Protein AF-0000000080271744 (afdb_homodimer)

Secondary structure (DSSP, 8-state):
-TTEEEEE---EEETTEEEEEEEBTTTBSS---EEEEEE-PPTT--EEEEEESS--EEEEEEES-EEEEEE-SS-EEEEEE--TTEEEEE-TT-EEEEE-PPTT-EEEEEESS---GGGEE--HHHHHHHHTTT-/-TTEEEEE---EEETTEEEEEEEBTTTBSS---EEEEEE-PPTT--EEEEEESS--EEEEEEES-EEEEEE-SS-EEEEEE--TTEEEEE-TT-EEEEE-PPTT-EEEEEESS---GGGEE--HHHHHHHHTTT-

Radius of gyration: 19.39 Å; Cα contacts (8 Å, |Δi|>4): 717; chains: 2; bounding box: 32×61×43 Å

Organism: NCBI:txid1552

Solvent-accessible surface area (backbone atoms only — not comparable to full-atom values): 13788 Å² total; per-residue (Å²): 102,92,63,39,48,80,42,82,47,61,65,50,73,54,86,71,14,37,38,34,66,44,35,42,66,71,73,38,97,41,57,39,33,18,39,34,37,40,33,70,45,48,78,85,44,62,48,77,57,35,25,28,69,72,48,39,34,36,40,28,20,70,33,50,28,34,34,39,38,38,33,49,86,84,49,74,51,75,46,75,35,59,42,65,42,36,30,41,37,41,31,48,52,38,36,34,35,40,32,66,44,33,85,75,21,32,38,38,33,42,24,46,44,68,94,52,78,85,38,54,37,67,48,66,69,60,39,52,64,56,37,42,77,78,97,101,90,62,38,46,81,41,83,47,62,66,50,74,55,86,72,14,36,37,34,68,43,35,43,65,70,74,38,95,40,58,39,33,18,37,34,36,39,33,69,44,47,79,84,43,61,47,76,56,35,24,27,67,71,49,39,34,35,41,27,20,70,32,50,29,35,34,40,39,38,32,50,86,83,50,73,51,75,47,77,34,59,43,64,41,37,30,40,38,42,30,48,51,38,35,33,36,40,32,64,43,32,83,75,21,31,39,38,34,42,23,46,44,67,94,50,77,85,38,55,37,67,47,66,69,61,38,51,65,57,36,42,77,76,98

Nearest PDB structures (foldseek):
  4zu7-assembly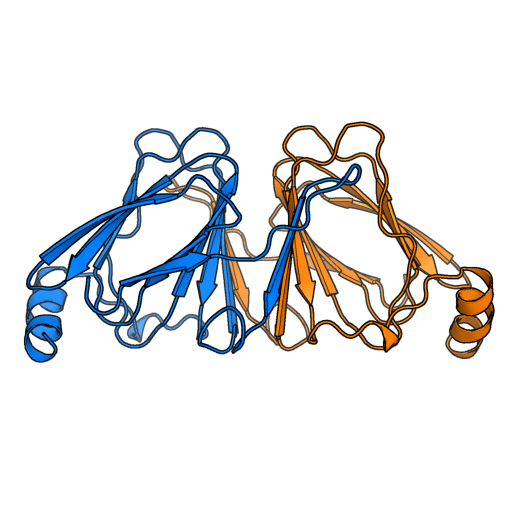2_C  TM=9.898E-01  e=8.740E-21  Thermoanaerobacterium thermosaccharolyticum
  4o9g-assembly1_B  TM=9.926E-01  e=1.343E-20  Thermoanaerobacterium thermosaccharolyticum
  4o9e-assembly1_B  TM=9.931E-01  e=3.169E-20  Thermoanaerobacterium thermosaccharolyticum
  7n67-assembly1_B  TM=9.733E-01  e=1.527E-16  Helicobacter canadensis MIT 98-5491
  4mzu-assembly1_D  TM=9.615E-01  e=3.824E-15  Shewanella denitrificans OS217

pLDDT: mean 97.81, std 1.61, range [90.0, 98.94]

Sequence (270 aa):
MYNCSLLKFININSKYGDLTPIEQMVDVPFDIKRIYYITKVPQGIERGFHAHRKLHQVLICLNGSVKIKVKNPKEESEFILDNASVGLYIGPYIWRQMCDFSEGAVLLVLASDYYNENDYIRNFDFYMQEAVKRYMYNCSLLKFININSKYGDLTPIEQMVDVPFDIKRIYYITKVPQGIERGFHAHRKLHQVLICLNGSVKIKVKNPKEESEFILDNASVGLYIGPYIWRQMCDFSEGAVLLVLASDYYNENDYIRNFDFYMQEAVKRY

Structure (mmCIF, N/CA/C/O backbone):
data_AF-0000000080271744-model_v1
#
loop_
_entity.id
_entity.type
_entity.pdbx_description
1 polymer 'dTDP-6-deoxy-3,4-keto-hexulose isomerase'
#
loop_
_atom_site.group_PDB
_atom_site.id
_atom_site.type_symbol
_atom_site.label_atom_id
_atom_site.label_alt_id
_atom_site.label_comp_id
_atom_site.label_asym_id
_atom_site.label_entity_id
_atom_site.label_seq_id
_atom_site.pdbx_PDB_ins_code
_atom_site.Cartn_x
_atom_site.Cartn_y
_atom_site.Cartn_z
_atom_site.occupancy
_atom_site.B_iso_or_equiv
_atom_site.auth_seq_id
_atom_site.auth_comp_id
_atom_site.auth_asym_id
_atom_site.auth_atom_id
_atom_site.pdbx_PDB_model_num
ATOM 1 N N . MET A 1 1 ? -1.836 -12.438 -21.094 1 91.06 1 MET A N 1
ATOM 2 C CA . MET A 1 1 ? -2.465 -13.734 -20.844 1 91.06 1 MET A CA 1
ATOM 3 C C . MET A 1 1 ? -3.826 -13.562 -20.188 1 91.06 1 MET A C 1
ATOM 5 O O . MET A 1 1 ? -4.07 -12.555 -19.516 1 91.06 1 MET A O 1
ATOM 9 N N . TYR A 1 2 ? -4.676 -14.484 -20.406 1 91.31 2 TYR A N 1
ATOM 10 C CA . TYR A 1 2 ? -5.992 -14.383 -19.781 1 91.31 2 TYR A CA 1
ATOM 11 C C . TYR A 1 2 ? -5.875 -14.172 -18.281 1 91.31 2 TYR A C 1
ATOM 13 O O . TYR A 1 2 ? -5.082 -14.852 -17.625 1 91.31 2 TYR A O 1
ATOM 21 N N . ASN A 1 3 ? -6.617 -13.195 -17.719 1 95.06 3 ASN A N 1
ATOM 22 C CA . ASN A 1 3 ? -6.738 -12.922 -16.281 1 95.06 3 ASN A CA 1
ATOM 23 C C . ASN A 1 3 ? -5.449 -12.344 -15.711 1 95.06 3 ASN A C 1
ATOM 25 O O . ASN A 1 3 ? -5.207 -12.43 -14.508 1 95.06 3 ASN A O 1
ATOM 29 N N . CYS A 1 4 ? -4.59 -11.859 -16.547 1 97.06 4 CYS A N 1
ATOM 30 C CA . CYS A 1 4 ? -3.34 -11.219 -16.156 1 97.06 4 CYS A CA 1
ATOM 31 C C . CYS A 1 4 ? -3.012 -10.055 -17.078 1 97.06 4 CYS A C 1
ATOM 33 O O . CYS A 1 4 ? -3.023 -10.203 -18.297 1 97.06 4 CYS A O 1
ATOM 35 N N . SER A 1 5 ? -2.76 -8.93 -16.531 1 97.06 5 SER A N 1
ATOM 36 C CA . SER A 1 5 ? -2.465 -7.773 -17.359 1 97.06 5 SER A CA 1
ATOM 37 C C . SER A 1 5 ? -1.676 -6.723 -16.594 1 97.06 5 SER A C 1
ATOM 39 O O . SER A 1 5 ? -1.852 -6.57 -15.383 1 97.06 5 SER A O 1
ATOM 41 N N . LEU A 1 6 ? -0.872 -5.965 -17.344 1 98.44 6 LEU A N 1
ATOM 42 C CA . LEU A 1 6 ? -0.191 -4.82 -16.75 1 98.44 6 LEU A CA 1
ATOM 43 C C . LEU A 1 6 ? -1.126 -3.619 -16.656 1 98.44 6 LEU A C 1
ATOM 45 O O . LEU A 1 6 ? -1.946 -3.395 -17.547 1 98.44 6 LEU A O 1
ATOM 49 N N . LEU A 1 7 ? -1.008 -2.955 -15.555 1 98.62 7 LEU A N 1
ATOM 50 C CA . LEU A 1 7 ? -1.71 -1.695 -15.344 1 98.62 7 LEU A CA 1
ATOM 51 C C . LEU A 1 7 ? -0.727 -0.531 -15.273 1 98.62 7 LEU A C 1
ATOM 53 O O . LEU A 1 7 ? 0.359 -0.664 -14.703 1 98.62 7 LEU A O 1
ATOM 57 N N . LYS A 1 8 ? -1.149 0.624 -15.82 1 98.56 8 LYS A N 1
ATOM 58 C CA . LYS A 1 8 ? -0.361 1.85 -15.719 1 98.56 8 LYS A CA 1
ATOM 59 C C . LYS A 1 8 ? -1.02 2.854 -14.781 1 98.56 8 LYS A C 1
ATOM 61 O O . LYS A 1 8 ? -2.209 3.15 -14.914 1 98.56 8 LYS A O 1
ATOM 66 N N . PHE A 1 9 ? -0.219 3.273 -13.875 1 98.6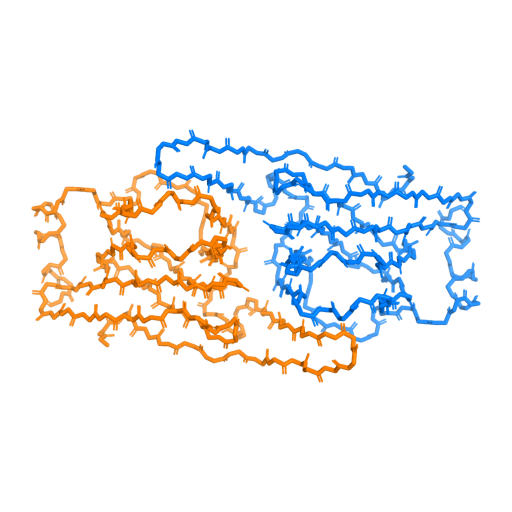9 9 PHE A N 1
ATOM 67 C CA . PHE A 1 9 ? -0.716 4.262 -12.922 1 98.69 9 PHE A CA 1
ATOM 68 C C . PHE A 1 9 ? -0.096 5.629 -13.195 1 98.69 9 PHE A C 1
ATOM 70 O O . PHE A 1 9 ? 0.994 5.723 -13.758 1 98.69 9 PHE A O 1
ATOM 77 N N . ILE A 1 10 ? -0.801 6.668 -12.758 1 97.69 10 ILE A N 1
ATOM 78 C CA . ILE A 1 10 ? -0.251 8.016 -12.828 1 97.69 10 ILE A CA 1
ATOM 79 C C . ILE A 1 10 ? 0.945 8.133 -11.891 1 97.69 10 ILE A C 1
ATOM 81 O O . ILE A 1 10 ? 0.925 7.602 -10.781 1 97.69 10 ILE A O 1
ATOM 85 N N . ASN A 1 11 ? 1.938 8.711 -12.336 1 97.38 11 ASN A N 1
ATOM 86 C CA . ASN A 1 11 ? 3.08 9.094 -11.508 1 97.38 11 ASN A CA 1
ATOM 87 C C . ASN A 1 11 ? 3.277 10.609 -11.492 1 97.38 11 ASN A C 1
ATOM 89 O O . ASN A 1 11 ? 3.674 11.195 -12.492 1 97.38 11 ASN A O 1
ATOM 93 N N . ILE A 1 12 ? 3 11.266 -10.422 1 97.31 12 ILE A N 1
ATOM 94 C CA . ILE A 1 12 ? 3.209 12.695 -10.266 1 97.31 12 ILE A CA 1
ATOM 95 C C . ILE A 1 12 ? 4.648 12.961 -9.836 1 97.31 12 ILE A C 1
ATOM 97 O O . ILE A 1 12 ? 4.996 12.797 -8.664 1 97.31 12 ILE A O 1
ATOM 101 N N . ASN A 1 13 ? 5.426 13.359 -10.781 1 95.25 13 ASN A N 1
ATOM 102 C CA . ASN A 1 13 ? 6.836 13.648 -10.539 1 95.25 13 ASN A CA 1
ATOM 103 C C . ASN A 1 13 ? 7.082 15.141 -10.336 1 95.25 13 ASN A C 1
ATOM 105 O O . ASN A 1 13 ? 6.535 15.969 -11.062 1 95.25 13 ASN A O 1
ATOM 109 N N . SER A 1 14 ? 7.859 15.547 -9.25 1 95.12 14 SER A N 1
ATOM 110 C CA . SER A 1 14 ? 8.195 16.938 -8.945 1 95.12 14 SER A CA 1
ATOM 111 C C . SER A 1 14 ? 9.484 17.031 -8.133 1 95.12 14 SER A C 1
ATOM 113 O O . SER A 1 14 ? 10.156 16.016 -7.906 1 95.12 14 SER A O 1
ATOM 115 N N . LYS A 1 15 ? 9.828 18.219 -7.797 1 95.69 15 LYS A N 1
ATOM 116 C CA . LYS A 1 15 ? 10.977 18.422 -6.93 1 95.69 15 LYS A CA 1
ATOM 117 C C . LYS A 1 15 ? 10.742 17.828 -5.543 1 95.69 15 LYS A C 1
ATOM 119 O O . LYS A 1 15 ? 11.68 17.688 -4.75 1 95.69 15 LYS A O 1
ATOM 124 N N . TYR A 1 16 ? 9.547 17.469 -5.285 1 95 16 TYR A N 1
ATOM 125 C CA . TYR A 1 16 ? 9.195 16.922 -3.977 1 95 16 TYR A CA 1
ATOM 126 C C . TYR A 1 16 ? 9.203 15.406 -4 1 95 16 TYR A C 1
ATOM 128 O O . TYR A 1 16 ? 8.781 14.758 -3.035 1 95 16 TYR A O 1
ATOM 136 N N . GLY A 1 17 ? 9.648 14.789 -5.156 1 96.5 17 GLY A N 1
ATOM 137 C CA . GLY A 1 17 ? 9.664 13.336 -5.309 1 96.5 17 GLY A CA 1
ATOM 138 C C . GLY A 1 17 ? 8.555 12.82 -6.199 1 96.5 17 GLY A C 1
ATOM 139 O O . GLY A 1 17 ? 7.938 13.578 -6.945 1 96.5 17 GLY A O 1
ATOM 140 N N . ASP A 1 18 ? 8.484 11.5 -6.23 1 97.81 18 ASP A N 1
ATOM 141 C CA . ASP A 1 18 ? 7.438 10.836 -7.008 1 97.81 18 ASP A CA 1
ATOM 142 C C . ASP A 1 18 ? 6.246 10.469 -6.125 1 97.81 18 ASP A C 1
ATOM 144 O O . ASP A 1 18 ? 6.426 9.992 -5 1 97.81 18 ASP A O 1
ATOM 148 N N . LEU A 1 19 ? 5.082 10.75 -6.57 1 98.38 19 LEU A N 1
ATOM 149 C CA . LEU A 1 19 ? 3.844 10.391 -5.895 1 98.38 19 LEU A CA 1
ATOM 150 C C . LEU A 1 19 ? 2.906 9.648 -6.84 1 98.38 19 LEU A C 1
ATOM 152 O O . LEU A 1 19 ? 2.588 10.141 -7.922 1 98.38 19 LEU A O 1
ATOM 156 N N . THR A 1 20 ? 2.504 8.445 -6.465 1 98.69 20 THR A N 1
ATOM 157 C CA . THR A 1 20 ? 1.571 7.66 -7.262 1 98.69 20 THR A CA 1
ATOM 158 C C . THR A 1 20 ? 0.322 7.32 -6.457 1 98.69 20 THR A C 1
ATOM 160 O O . THR A 1 20 ? 0.377 6.508 -5.527 1 98.69 20 THR A O 1
ATOM 163 N N . PRO A 1 21 ? -0.78 7.906 -6.777 1 98.75 21 PRO A N 1
ATOM 164 C CA . PRO A 1 21 ? -2.047 7.547 -6.137 1 98.75 21 PRO A CA 1
ATOM 165 C C . PRO A 1 21 ? -2.76 6.395 -6.844 1 98.75 21 PRO A C 1
ATOM 167 O O . PRO A 1 21 ? -2.727 6.305 -8.07 1 98.75 21 PRO A O 1
ATOM 170 N N . ILE A 1 22 ? -3.342 5.512 -6.09 1 98.88 22 ILE A N 1
ATOM 171 C CA . ILE A 1 22 ? -4.148 4.414 -6.617 1 98.88 22 ILE A CA 1
ATOM 172 C C . ILE A 1 22 ? -5.488 4.363 -5.887 1 98.88 22 ILE A C 1
ATOM 174 O O . ILE A 1 22 ? -5.531 4.184 -4.668 1 98.88 22 ILE A O 1
ATOM 178 N N . GLU A 1 23 ? -6.586 4.535 -6.641 1 98.88 23 GLU A N 1
ATOM 179 C CA . GLU A 1 23 ? -7.93 4.5 -6.07 1 98.88 23 GLU A CA 1
ATOM 180 C C . GLU A 1 23 ? -8.656 3.209 -6.445 1 98.88 23 GLU A C 1
ATOM 182 O O . GLU A 1 23 ? -8.594 2.77 -7.598 1 98.88 23 GLU A O 1
ATOM 187 N N . GLN A 1 24 ? -9.273 2.652 -5.402 1 98.88 24 GLN A N 1
ATOM 188 C CA . GLN A 1 24 ? -10.039 1.438 -5.656 1 98.88 24 GLN A CA 1
ATOM 189 C C . GLN A 1 24 ? -11.156 1.691 -6.672 1 98.88 24 GLN A C 1
ATOM 191 O O . GLN A 1 24 ? -11.68 2.805 -6.762 1 98.88 24 GLN A O 1
ATOM 196 N N . MET A 1 25 ? -11.516 0.73 -7.484 1 98.62 25 MET A N 1
ATOM 197 C CA . MET A 1 25 ? -12.586 0.739 -8.477 1 98.62 25 MET A CA 1
ATOM 198 C C . MET A 1 25 ? -12.328 1.795 -9.547 1 98.62 25 MET A C 1
ATOM 200 O O . MET A 1 25 ? -13.188 2.055 -10.391 1 98.62 25 MET A O 1
ATOM 204 N N . VAL A 1 26 ? -11.242 2.443 -9.547 1 98.56 26 VAL A N 1
ATOM 205 C CA . VAL A 1 26 ? -10.844 3.43 -10.547 1 98.56 26 VAL A CA 1
ATOM 206 C C . VAL A 1 26 ? -9.539 2.994 -11.211 1 98.56 26 VAL A C 1
ATOM 208 O O . VAL A 1 26 ? -9.539 2.574 -12.375 1 98.56 26 VAL A O 1
ATOM 211 N N . ASP A 1 27 ? -8.5 2.92 -10.414 1 98.75 27 ASP A N 1
ATOM 212 C CA . ASP A 1 27 ? -7.188 2.549 -10.93 1 98.75 27 ASP A CA 1
ATOM 213 C C . ASP A 1 27 ? -6.98 1.036 -10.875 1 98.75 27 ASP A C 1
ATOM 215 O O . ASP A 1 27 ? -6.164 0.487 -11.617 1 98.75 27 ASP A O 1
ATOM 219 N N . VAL A 1 28 ? -7.656 0.407 -9.914 1 98.75 28 VAL A N 1
ATOM 220 C CA . VAL A 1 28 ? -7.723 -1.049 -9.844 1 98.75 28 VAL A CA 1
ATOM 221 C C . VAL A 1 28 ? -9.18 -1.5 -9.875 1 98.75 28 VAL A C 1
ATOM 223 O O . VAL A 1 28 ? -10.07 -0.794 -9.391 1 98.75 28 VAL A O 1
ATOM 226 N N . PRO A 1 29 ? -9.422 -2.674 -10.438 1 98.44 29 PRO A N 1
ATOM 227 C CA . PRO A 1 29 ? -10.805 -3.053 -10.719 1 98.44 29 PRO A CA 1
ATOM 228 C C . PRO A 1 29 ? -11.461 -3.793 -9.555 1 98.44 29 PRO A C 1
ATOM 230 O O . PRO A 1 29 ? -12.211 -4.75 -9.766 1 98.44 29 PRO A O 1
ATOM 233 N N . PHE A 1 30 ? -11.172 -3.43 -8.273 1 98.81 30 PHE A N 1
ATOM 234 C CA . PHE A 1 30 ? -11.773 -4.078 -7.113 1 98.81 30 PHE A CA 1
ATOM 235 C C . PHE A 1 30 ? -11.656 -3.189 -5.879 1 98.81 30 PHE A C 1
ATOM 237 O O . PHE A 1 30 ? -10.906 -2.213 -5.879 1 98.81 30 PHE A O 1
ATOM 244 N N . ASP A 1 31 ? -12.461 -3.51 -4.859 1 98.75 31 ASP A N 1
ATOM 245 C CA . ASP A 1 31 ? -12.273 -2.91 -3.541 1 98.75 31 ASP A CA 1
ATOM 246 C C . ASP A 1 31 ? -10.969 -3.379 -2.9 1 98.75 31 ASP A C 1
ATOM 248 O O . ASP A 1 31 ? -10.688 -4.578 -2.861 1 98.75 31 ASP A O 1
ATOM 252 N N . ILE A 1 32 ? -10.211 -2.447 -2.396 1 98.94 32 ILE A N 1
ATOM 253 C CA . ILE A 1 32 ? -8.984 -2.818 -1.689 1 98.94 32 ILE A CA 1
ATOM 254 C C . ILE A 1 32 ? -9.312 -3.162 -0.238 1 98.94 32 ILE A C 1
ATOM 256 O O . ILE A 1 32 ? -9.453 -2.27 0.601 1 98.94 32 ILE A O 1
ATOM 260 N N . LYS A 1 33 ? -9.398 -4.359 0.036 1 98.88 33 LYS A N 1
ATOM 261 C CA . LYS A 1 33 ? -9.805 -4.781 1.375 1 98.88 33 LYS A CA 1
ATOM 262 C C . LYS A 1 33 ? -8.594 -5.16 2.221 1 98.88 33 LYS A C 1
ATOM 264 O O . LYS A 1 33 ? -8.68 -5.219 3.449 1 98.88 33 LYS A O 1
ATOM 269 N N . ARG A 1 34 ? -7.602 -5.438 1.535 1 98.94 34 ARG A N 1
ATOM 270 C CA . ARG A 1 34 ? -6.355 -5.84 2.178 1 98.94 34 ARG A CA 1
ATOM 271 C C . ARG A 1 34 ? -5.148 -5.418 1.346 1 98.94 34 ARG A C 1
ATOM 273 O O . ARG A 1 34 ? -5.203 -5.43 0.115 1 98.94 34 ARG A O 1
ATOM 280 N N . ILE A 1 35 ? -4.102 -5.035 1.974 1 98.94 35 ILE A N 1
ATOM 281 C CA . ILE A 1 35 ? -2.803 -4.898 1.324 1 98.94 35 ILE A CA 1
ATOM 282 C C . ILE A 1 35 ? -1.756 -5.699 2.094 1 98.94 35 ILE A C 1
ATOM 284 O O . ILE A 1 35 ? -1.944 -6.008 3.273 1 98.94 35 ILE A O 1
ATOM 288 N N . TYR A 1 36 ? -0.731 -6.008 1.428 1 98.88 36 TYR A N 1
ATOM 289 C CA . TYR A 1 36 ? 0.46 -6.504 2.109 1 98.88 36 TYR A CA 1
ATOM 290 C C . TYR A 1 36 ? 1.719 -6.172 1.316 1 98.88 36 TYR A C 1
ATOM 292 O O . TYR A 1 36 ? 1.646 -5.859 0.126 1 98.88 36 TYR A O 1
ATOM 300 N N . TYR A 1 37 ? 2.787 -6.195 1.982 1 98.88 37 TYR A N 1
ATOM 301 C CA . TYR A 1 37 ? 4.055 -5.934 1.306 1 98.88 37 TYR A CA 1
ATOM 302 C C . TYR A 1 37 ? 5.129 -6.906 1.771 1 98.88 37 TYR A C 1
ATOM 304 O O . TYR A 1 37 ? 5.074 -7.414 2.895 1 98.88 37 TYR A O 1
ATOM 312 N N . ILE A 1 38 ? 5.992 -7.203 0.891 1 98.5 38 ILE A N 1
ATOM 313 C CA . ILE A 1 38 ? 7.098 -8.141 1.062 1 98.5 38 ILE A CA 1
ATOM 314 C C . ILE A 1 38 ? 8.43 -7.406 0.928 1 98.5 38 ILE A C 1
ATOM 316 O O . ILE A 1 38 ? 8.656 -6.703 -0.058 1 98.5 38 ILE A O 1
ATOM 320 N N . THR A 1 39 ? 9.234 -7.5 1.933 1 97.44 39 THR A N 1
ATOM 321 C CA . THR A 1 39 ? 10.539 -6.848 1.961 1 97.44 39 THR A CA 1
ATOM 322 C C . THR A 1 39 ? 11.609 -7.797 2.48 1 97.44 39 THR A C 1
ATOM 324 O O . THR A 1 39 ? 11.297 -8.875 2.99 1 97.44 39 THR A O 1
ATOM 327 N N . LYS A 1 40 ? 12.875 -7.496 2.238 1 96.75 40 LYS A N 1
ATOM 328 C CA . LYS A 1 40 ? 14.031 -8.188 2.803 1 96.75 40 LYS A CA 1
ATOM 329 C C . LYS A 1 40 ? 14.078 -9.641 2.344 1 96.75 40 LYS A C 1
ATOM 331 O O . LYS A 1 40 ? 14.367 -10.539 3.137 1 96.75 40 LYS A O 1
ATOM 336 N N . VAL A 1 41 ? 13.68 -9.914 1.169 1 97.5 41 VAL A N 1
ATOM 337 C CA . VAL A 1 41 ? 13.805 -11.242 0.587 1 97.5 41 VAL A CA 1
ATOM 338 C C . VAL A 1 41 ? 15.266 -11.516 0.231 1 97.5 41 VAL A C 1
ATOM 340 O O . VAL A 1 41 ? 15.875 -10.773 -0.541 1 97.5 41 VAL A O 1
ATOM 343 N N . PRO A 1 42 ? 15.797 -12.602 0.811 1 96.81 42 PRO A N 1
ATOM 344 C CA . PRO A 1 42 ? 17.203 -12.891 0.502 1 96.81 42 PRO A CA 1
ATOM 345 C C . PRO A 1 42 ? 17.422 -13.25 -0.967 1 96.81 42 PRO A C 1
ATOM 347 O O . PRO A 1 42 ? 16.516 -13.773 -1.621 1 96.81 42 PRO A O 1
ATOM 350 N N . GLN A 1 43 ? 18.641 -12.969 -1.379 1 95.44 43 GLN A N 1
ATOM 351 C CA . GLN A 1 43 ? 18.969 -13.289 -2.762 1 95.44 43 GLN A CA 1
ATOM 352 C C . GLN A 1 43 ? 18.781 -14.781 -3.043 1 95.44 43 GLN A C 1
ATOM 354 O O . GLN A 1 43 ? 19.172 -15.625 -2.227 1 95.44 43 GLN A O 1
ATOM 359 N N . GLY A 1 44 ? 18.234 -15.062 -4.195 1 95.94 44 GLY A N 1
ATOM 360 C CA . GLY A 1 44 ? 18.094 -16.438 -4.621 1 95.94 44 GLY A CA 1
ATOM 361 C C . GLY A 1 44 ? 16.812 -17.094 -4.117 1 95.94 44 GLY A C 1
ATOM 362 O O . GLY A 1 44 ? 16.453 -18.172 -4.57 1 95.94 44 GLY A O 1
ATOM 363 N N . ILE A 1 45 ? 16.172 -16.469 -3.223 1 96.88 45 ILE A N 1
ATOM 364 C CA . ILE A 1 45 ? 14.961 -17.047 -2.633 1 96.88 45 ILE A CA 1
ATOM 365 C C . ILE A 1 45 ? 13.766 -16.75 -3.531 1 96.88 45 ILE A C 1
ATOM 367 O O . ILE A 1 45 ? 13.648 -15.656 -4.086 1 96.88 45 ILE A O 1
ATOM 371 N N . GLU A 1 46 ? 12.984 -17.766 -3.68 1 97.69 46 GLU A N 1
ATOM 372 C CA . GLU A 1 46 ? 11.734 -17.641 -4.418 1 97.69 46 GLU A CA 1
ATOM 373 C C . GLU A 1 46 ? 10.531 -17.875 -3.504 1 97.69 46 GLU A C 1
ATOM 375 O O . GLU A 1 46 ? 10.641 -18.562 -2.484 1 97.69 46 GLU A O 1
ATOM 380 N N . ARG A 1 47 ? 9.453 -17.312 -3.836 1 97.56 47 ARG A N 1
ATOM 381 C CA . ARG A 1 47 ? 8.234 -17.484 -3.045 1 97.56 47 ARG A CA 1
ATOM 382 C C . ARG A 1 47 ? 6.996 -17.469 -3.934 1 97.56 47 ARG A C 1
ATOM 384 O O . ARG A 1 47 ? 7.102 -17.312 -5.148 1 97.56 47 ARG A O 1
ATOM 391 N N . GLY A 1 48 ? 5.809 -17.609 -3.281 1 96.44 48 GLY A N 1
ATOM 392 C CA . GLY A 1 48 ? 4.59 -17.812 -4.047 1 96.44 48 GLY A CA 1
ATOM 393 C C . GLY A 1 48 ? 4.227 -19.281 -4.211 1 96.44 48 GLY A C 1
ATOM 394 O O . GLY A 1 48 ? 4.102 -20.016 -3.225 1 96.44 48 GLY A O 1
ATOM 395 N N . PHE A 1 49 ? 4.078 -19.719 -5.344 1 97.5 49 PHE A N 1
ATOM 396 C CA . PHE A 1 49 ? 3.762 -21.109 -5.668 1 97.5 49 PHE A CA 1
ATOM 397 C C . PHE A 1 49 ? 2.35 -21.453 -5.219 1 97.5 49 PHE A C 1
ATOM 399 O O . PHE A 1 49 ? 2.146 -22.438 -4.5 1 97.5 49 PHE A O 1
ATOM 406 N N . HIS A 1 50 ? 1.476 -20.672 -5.602 1 98.69 50 HIS A N 1
ATOM 407 C CA . HIS A 1 50 ? 0.062 -20.906 -5.344 1 98.69 50 HIS A CA 1
ATOM 408 C C . HIS A 1 50 ? -0.821 -20.062 -6.258 1 98.69 50 HIS A C 1
ATOM 410 O O . HIS A 1 50 ? -0.325 -19.188 -6.965 1 98.69 50 HIS A O 1
ATOM 416 N N . ALA A 1 51 ? -2.082 -20.391 -6.316 1 98.56 51 ALA A N 1
ATOM 417 C CA . ALA A 1 51 ? -3.143 -19.609 -6.949 1 98.56 51 ALA A CA 1
ATOM 418 C C . ALA A 1 51 ? -4.293 -19.359 -5.977 1 98.56 51 ALA A C 1
ATOM 420 O O . ALA A 1 51 ? -4.34 -19.953 -4.895 1 98.56 51 ALA A O 1
ATOM 421 N N . HIS A 1 52 ? -5.102 -18.438 -6.324 1 98.75 52 HIS A N 1
ATOM 422 C CA . HIS A 1 52 ? -6.309 -18.172 -5.551 1 98.75 52 HIS A CA 1
ATOM 423 C C . HIS A 1 52 ? -7.562 -18.469 -6.367 1 98.75 52 HIS A C 1
ATOM 425 O O . HIS A 1 52 ? -7.574 -18.281 -7.586 1 98.75 52 HIS A O 1
ATOM 431 N N . ARG A 1 53 ? -8.539 -18.891 -5.711 1 98.38 53 ARG A N 1
ATOM 432 C CA . ARG A 1 53 ? -9.773 -19.266 -6.387 1 98.38 53 ARG A CA 1
ATOM 433 C C . ARG A 1 53 ? -10.602 -18.031 -6.73 1 98.38 53 ARG A C 1
ATOM 435 O O . ARG A 1 53 ? -11.305 -18 -7.746 1 98.38 53 ARG A O 1
ATOM 442 N N . LYS A 1 54 ? -10.562 -16.953 -5.883 1 98.44 54 LYS A N 1
ATOM 443 C CA . LYS A 1 54 ? -11.484 -15.844 -6.062 1 98.44 54 LYS A CA 1
ATOM 444 C C . LYS A 1 54 ? -10.75 -14.508 -6.012 1 98.44 54 LYS A C 1
ATOM 446 O O . LYS A 1 54 ? -11.211 -13.516 -6.574 1 98.44 54 LYS A O 1
ATOM 451 N N . LEU A 1 55 ? -9.648 -14.523 -5.43 1 98.75 55 LEU A N 1
ATOM 452 C CA . LEU A 1 55 ? -8.961 -13.281 -5.082 1 98.75 55 LEU A CA 1
ATOM 453 C C . LEU A 1 55 ? -8.453 -12.57 -6.332 1 98.75 55 LEU A C 1
ATOM 455 O O . LEU A 1 55 ? -7.902 -13.211 -7.234 1 98.75 55 LEU A O 1
ATOM 459 N N . HIS A 1 56 ? -8.656 -11.289 -6.426 1 98.88 56 HIS A N 1
ATOM 460 C CA . HIS A 1 56 ? -8.008 -10.383 -7.367 1 98.88 56 HIS A CA 1
ATOM 461 C C . HIS A 1 56 ? -6.895 -9.594 -6.695 1 98.88 56 HIS A C 1
ATOM 463 O O . HIS A 1 56 ? -7.047 -9.148 -5.555 1 98.88 56 HIS A O 1
ATOM 469 N N . GLN A 1 57 ? -5.797 -9.453 -7.414 1 98.81 57 GLN A N 1
ATOM 470 C CA . GLN A 1 57 ? -4.656 -8.781 -6.797 1 98.81 57 GLN A CA 1
ATOM 471 C C . GLN A 1 57 ? -3.926 -7.898 -7.809 1 98.81 57 GLN A C 1
ATOM 473 O O . GLN A 1 57 ? -3.98 -8.156 -9.016 1 98.81 57 GLN A O 1
ATOM 478 N N . VAL A 1 58 ? -3.303 -6.918 -7.316 1 98.94 58 VAL A N 1
ATOM 479 C CA . VAL A 1 58 ? -2.361 -6.121 -8.094 1 98.94 58 VAL A CA 1
ATOM 480 C C . VAL A 1 58 ? -1.021 -6.043 -7.367 1 98.94 58 VAL A C 1
ATOM 482 O O . VAL A 1 58 ? -0.968 -5.68 -6.188 1 98.94 58 VAL A O 1
ATOM 485 N N . LEU A 1 59 ? 0.047 -6.453 -8.031 1 98.94 59 LEU A N 1
ATOM 486 C CA . LEU A 1 59 ? 1.412 -6.414 -7.52 1 98.94 59 LEU A CA 1
ATOM 487 C C . LEU A 1 59 ? 2.156 -5.191 -8.055 1 98.94 59 LEU A C 1
ATOM 489 O O . LEU A 1 59 ? 2.104 -4.902 -9.25 1 98.94 59 LEU A O 1
ATOM 493 N N . ILE A 1 60 ? 2.832 -4.453 -7.172 1 98.94 60 ILE A N 1
ATOM 494 C CA . ILE A 1 60 ? 3.607 -3.277 -7.547 1 98.94 60 ILE A CA 1
ATOM 495 C C . ILE A 1 60 ? 4.965 -3.309 -6.848 1 98.94 60 ILE A C 1
ATOM 497 O O . ILE A 1 60 ? 5.035 -3.41 -5.621 1 98.94 60 ILE A O 1
ATOM 501 N N . CYS A 1 61 ? 5.992 -3.227 -7.598 1 98.88 61 CYS A N 1
ATOM 502 C CA . CYS A 1 61 ? 7.316 -3.123 -6.988 1 98.88 61 CYS A CA 1
ATOM 503 C C . CYS A 1 61 ? 7.695 -1.667 -6.75 1 98.88 61 CYS A C 1
ATOM 505 O O . CYS A 1 61 ? 7.934 -0.918 -7.699 1 98.88 61 CYS A O 1
ATOM 507 N N . LEU A 1 62 ? 7.777 -1.287 -5.508 1 98.69 62 LEU A N 1
ATOM 508 C CA . LEU A 1 62 ? 7.934 0.123 -5.168 1 98.69 62 LEU A CA 1
ATOM 509 C C . LEU A 1 62 ? 9.406 0.519 -5.145 1 98.69 62 LEU A C 1
ATOM 511 O O . LEU A 1 62 ? 9.734 1.704 -5.23 1 98.69 62 LEU A O 1
ATOM 515 N N . ASN A 1 63 ? 10.234 -0.378 -4.934 1 97.62 63 ASN A N 1
ATOM 516 C CA . ASN A 1 63 ? 11.688 -0.223 -4.941 1 97.62 63 ASN A CA 1
ATOM 517 C C . ASN A 1 63 ? 12.383 -1.476 -5.469 1 97.62 63 ASN A C 1
ATOM 519 O O . ASN A 1 63 ? 11.945 -2.596 -5.188 1 97.62 63 ASN A O 1
ATOM 523 N N . GLY A 1 64 ? 13.484 -1.311 -6.25 1 97.12 64 GLY A N 1
ATOM 524 C CA . GLY A 1 64 ? 14.18 -2.457 -6.809 1 97.12 64 GLY A CA 1
ATOM 525 C C . GLY A 1 64 ? 13.422 -3.119 -7.945 1 97.12 64 GLY A C 1
ATOM 526 O O . GLY A 1 64 ? 12.844 -2.436 -8.797 1 97.12 64 GLY A O 1
ATOM 527 N N . SER A 1 65 ? 13.57 -4.449 -7.988 1 98.62 65 SER A N 1
ATOM 528 C CA . SER A 1 65 ? 12.922 -5.215 -9.047 1 98.62 65 SER A CA 1
ATOM 529 C C . SER A 1 65 ? 12.57 -6.621 -8.578 1 98.62 65 SER A C 1
ATOM 531 O O . SER A 1 65 ? 13.188 -7.141 -7.645 1 98.62 65 SER A O 1
ATOM 533 N N . VAL A 1 66 ? 11.602 -7.172 -9.195 1 98.81 66 VAL A N 1
ATOM 534 C CA . VAL A 1 66 ? 11.188 -8.547 -8.953 1 98.81 66 VAL A CA 1
ATOM 535 C C . VAL A 1 66 ? 10.633 -9.156 -10.242 1 98.81 66 VAL A C 1
ATOM 537 O O . VAL A 1 66 ? 9.984 -8.461 -11.031 1 98.81 66 VAL A O 1
ATOM 540 N N . LYS A 1 67 ? 10.945 -10.414 -10.461 1 98.94 67 LYS A N 1
ATOM 541 C CA . LYS A 1 67 ? 10.359 -11.164 -11.562 1 98.94 67 LYS A CA 1
ATOM 542 C C . LYS A 1 67 ? 9.156 -11.984 -11.102 1 98.94 67 LYS A C 1
ATOM 544 O O . LYS A 1 67 ? 9.234 -12.688 -10.094 1 98.94 67 LYS A O 1
ATOM 549 N N . ILE A 1 68 ? 8.07 -11.828 -11.828 1 98.88 68 ILE A N 1
ATOM 550 C CA . ILE A 1 68 ? 6.863 -12.602 -11.539 1 98.88 68 ILE A CA 1
ATOM 551 C C . ILE A 1 68 ? 6.578 -13.562 -12.688 1 98.88 68 ILE A C 1
ATOM 553 O O . ILE A 1 68 ? 6.375 -13.133 -13.828 1 98.88 68 ILE A O 1
ATOM 557 N N . LYS A 1 69 ? 6.578 -14.789 -12.383 1 98.75 69 LYS A N 1
ATOM 558 C CA . LYS A 1 69 ? 6.148 -15.812 -13.336 1 98.75 69 LYS A CA 1
ATOM 559 C C . LYS A 1 69 ? 4.695 -16.219 -13.086 1 98.75 69 LYS A C 1
ATOM 561 O O . LYS A 1 69 ? 4.305 -16.484 -11.953 1 98.75 69 LYS A O 1
ATOM 566 N N . VAL A 1 70 ? 3.932 -16.172 -14.211 1 98.62 70 VAL A N 1
ATOM 567 C CA . VAL A 1 70 ? 2.521 -16.516 -14.07 1 98.62 70 VAL A CA 1
ATOM 568 C C . VAL A 1 70 ? 2.148 -17.578 -15.094 1 98.62 70 VAL A C 1
ATOM 570 O O . VAL A 1 70 ? 2.752 -17.672 -16.172 1 98.62 70 VAL A O 1
ATOM 573 N N . LYS A 1 71 ? 1.118 -18.359 -14.68 1 97.06 71 LYS A N 1
ATOM 574 C CA . LYS A 1 71 ? 0.689 -19.406 -15.602 1 97.06 71 LYS A CA 1
ATOM 575 C C . LYS A 1 71 ? -0.782 -19.75 -15.391 1 97.06 71 LYS A C 1
ATOM 577 O O . LYS A 1 71 ? -1.28 -19.719 -14.266 1 97.06 71 LYS A O 1
ATOM 582 N N . ASN A 1 72 ? -1.411 -19.969 -16.484 1 97.25 72 ASN A N 1
ATOM 583 C CA . ASN A 1 72 ? -2.648 -20.734 -16.469 1 97.25 72 ASN A CA 1
ATOM 584 C C . ASN A 1 72 ? -2.469 -22.094 -17.125 1 97.25 72 ASN A C 1
ATOM 586 O O . ASN A 1 72 ? -1.357 -22.453 -17.516 1 97.25 72 ASN A O 1
ATOM 590 N N . PRO A 1 73 ? -3.504 -22.938 -17.234 1 96.69 73 PRO A N 1
ATOM 591 C CA . PRO A 1 73 ? -3.307 -24.297 -17.75 1 96.69 73 PRO A CA 1
ATOM 592 C C . PRO A 1 73 ? -2.809 -24.297 -19.203 1 96.69 73 PRO A C 1
ATOM 594 O O . PRO A 1 73 ? -2.268 -25.312 -19.656 1 96.69 73 PRO A O 1
ATOM 597 N N . LYS A 1 74 ? -2.855 -23.156 -19.875 1 95.44 74 LYS A N 1
ATOM 598 C CA . LYS A 1 74 ? -2.621 -23.188 -21.312 1 95.44 74 LYS A CA 1
ATOM 599 C C . LYS A 1 74 ? -1.381 -22.375 -21.672 1 95.44 74 LYS A C 1
ATOM 601 O O . LYS A 1 74 ? -0.761 -22.609 -22.719 1 95.44 74 LYS A O 1
ATOM 606 N N . GLU A 1 75 ? -1.096 -21.469 -20.906 1 95.62 75 GLU A N 1
ATOM 607 C CA . GLU A 1 75 ? -0.003 -20.578 -21.266 1 95.62 75 GLU A CA 1
ATOM 608 C C . GLU A 1 75 ? 0.708 -20.047 -20.016 1 95.62 75 GLU A C 1
ATOM 610 O O . GLU A 1 75 ? 0.205 -20.188 -18.906 1 95.62 75 GLU A O 1
ATOM 615 N N . GLU A 1 76 ? 1.911 -19.578 -20.219 1 96.88 76 GLU A N 1
ATOM 616 C CA . GLU A 1 76 ? 2.725 -18.969 -19.172 1 96.88 76 GLU A CA 1
ATOM 617 C C . GLU A 1 76 ? 3.35 -17.656 -19.656 1 96.88 76 GLU A C 1
ATOM 619 O O . GLU A 1 76 ? 3.516 -17.453 -20.859 1 96.88 76 GLU A O 1
ATOM 624 N N . SER A 1 77 ? 3.553 -16.766 -18.734 1 97.81 77 SER A N 1
ATOM 625 C CA . SER A 1 77 ? 4.188 -15.484 -19 1 97.81 77 SER A CA 1
ATOM 626 C C . SER A 1 77 ? 5.105 -15.078 -17.859 1 97.81 77 SER A C 1
ATOM 628 O O . SER A 1 77 ? 5.016 -15.633 -16.75 1 97.81 77 SER A O 1
ATOM 630 N N . GLU A 1 78 ? 6 -14.164 -18.172 1 98.31 78 GLU A N 1
ATOM 631 C CA . GLU A 1 78 ? 6.891 -13.594 -17.172 1 98.31 78 GLU A CA 1
ATOM 632 C C . GLU A 1 78 ? 6.91 -12.07 -17.25 1 98.31 78 GLU A C 1
ATOM 634 O O . GLU A 1 78 ? 6.906 -11.5 -18.344 1 98.31 78 GLU A O 1
ATOM 639 N N . PHE A 1 79 ? 6.953 -11.43 -16.141 1 98.69 79 PHE A N 1
ATOM 640 C CA . PHE A 1 79 ? 6.996 -9.977 -16.047 1 98.69 79 PHE A CA 1
ATOM 641 C C . PHE A 1 79 ? 8.094 -9.523 -15.102 1 98.69 79 PHE A C 1
ATOM 643 O O . PHE A 1 79 ? 8.289 -10.125 -14.039 1 98.69 79 PHE A O 1
ATOM 650 N N . ILE A 1 80 ? 8.781 -8.516 -15.469 1 98.81 80 ILE A N 1
ATOM 651 C CA . ILE A 1 80 ? 9.688 -7.84 -14.547 1 98.81 80 ILE A CA 1
ATOM 652 C C . ILE A 1 80 ? 9.031 -6.559 -14.031 1 98.81 80 ILE A C 1
ATOM 654 O O . ILE A 1 80 ? 8.688 -5.672 -14.812 1 98.81 80 ILE A O 1
ATOM 658 N N . LEU A 1 81 ? 8.82 -6.484 -12.781 1 98.81 81 LEU A N 1
ATOM 659 C CA . LEU A 1 81 ? 8.328 -5.27 -12.141 1 98.81 81 LEU A CA 1
ATOM 660 C C . LEU A 1 81 ? 9.477 -4.453 -11.57 1 98.81 81 LEU A C 1
ATOM 662 O O . LEU A 1 81 ? 10.156 -4.895 -10.641 1 98.81 81 LEU A O 1
ATOM 666 N N . ASP A 1 82 ? 9.703 -3.33 -12.117 1 98.5 82 ASP A N 1
ATOM 667 C CA . ASP A 1 82 ? 10.805 -2.479 -11.688 1 98.5 82 ASP A CA 1
ATOM 668 C C . ASP A 1 82 ? 10.43 -1.001 -11.789 1 98.5 82 ASP A C 1
ATOM 670 O O . ASP A 1 82 ? 11.305 -0.131 -11.742 1 98.5 82 ASP A O 1
ATOM 674 N N . ASN A 1 83 ? 9.211 -0.756 -12.078 1 98 83 ASN A N 1
ATOM 675 C CA . ASN A 1 83 ? 8.633 0.574 -12.211 1 98 83 ASN A CA 1
ATOM 676 C C . ASN A 1 83 ? 7.398 0.736 -11.328 1 98 83 ASN A C 1
ATOM 678 O O . ASN A 1 83 ? 6.383 0.068 -11.539 1 98 83 ASN A O 1
ATOM 682 N N . ALA A 1 84 ? 7.441 1.679 -10.383 1 98.06 84 ALA A N 1
ATOM 683 C CA . ALA A 1 84 ? 6.414 1.817 -9.352 1 98.06 84 ALA A CA 1
ATOM 684 C C . ALA A 1 84 ? 5.109 2.344 -9.953 1 98.06 84 ALA A C 1
ATOM 686 O O . ALA A 1 84 ? 4.066 2.318 -9.297 1 98.06 84 ALA A O 1
ATOM 687 N N . SER A 1 85 ? 5.211 2.803 -11.133 1 98.31 85 SER A N 1
ATOM 688 C CA . SER A 1 85 ? 3.992 3.293 -11.773 1 98.31 85 SER A CA 1
ATOM 689 C C . SER A 1 85 ? 3.322 2.199 -12.602 1 98.31 85 SER A C 1
ATOM 691 O O . SER A 1 85 ? 2.381 2.467 -13.352 1 98.31 85 SER A O 1
ATOM 693 N N . VAL A 1 86 ? 3.826 1.019 -12.516 1 98.75 86 VAL A N 1
ATOM 694 C CA . VAL A 1 86 ? 3.27 -0.124 -13.234 1 98.75 86 VAL A CA 1
ATOM 695 C C . VAL A 1 86 ? 2.889 -1.222 -12.242 1 98.75 86 VAL A C 1
ATOM 697 O O . VAL A 1 86 ? 3.666 -1.551 -11.344 1 98.75 86 VAL A O 1
ATOM 700 N N . GLY A 1 87 ? 1.725 -1.722 -12.383 1 98.81 87 GLY A N 1
ATOM 701 C CA . GLY A 1 87 ? 1.263 -2.846 -11.586 1 98.81 87 GLY A CA 1
ATOM 702 C C . GLY A 1 87 ? 0.897 -4.059 -12.414 1 98.81 87 GLY A C 1
ATOM 703 O O . GLY A 1 87 ? 0.587 -3.932 -13.602 1 98.81 87 GLY A O 1
ATOM 704 N N . LEU A 1 88 ? 0.976 -5.191 -11.859 1 98.94 88 LEU A N 1
ATOM 705 C CA . LEU A 1 88 ? 0.542 -6.43 -12.492 1 98.94 88 LEU A CA 1
ATOM 706 C C . LEU A 1 88 ? -0.742 -6.949 -11.852 1 98.94 88 LEU A C 1
ATOM 708 O O . LEU A 1 88 ? -0.747 -7.332 -10.68 1 98.94 88 LEU A O 1
ATOM 712 N N . TYR A 1 89 ? -1.763 -6.93 -12.602 1 98.88 89 TYR A N 1
ATOM 713 C CA . TYR A 1 89 ? -3.023 -7.523 -12.164 1 98.88 89 TYR A CA 1
ATOM 714 C C . TYR A 1 89 ? -2.998 -9.039 -12.328 1 98.88 89 TYR A C 1
ATOM 716 O O . TYR A 1 89 ? -2.633 -9.547 -13.391 1 98.88 89 TYR A O 1
ATOM 724 N N . ILE A 1 90 ? -3.348 -9.734 -11.32 1 98.69 90 ILE A N 1
ATOM 725 C CA . ILE A 1 90 ? -3.475 -11.188 -11.312 1 98.69 90 ILE A CA 1
ATOM 726 C C . ILE A 1 90 ? -4.863 -11.586 -10.812 1 98.69 90 ILE A C 1
ATOM 728 O O . ILE A 1 90 ? -5.219 -11.305 -9.664 1 98.69 90 ILE A O 1
ATOM 732 N N . GLY A 1 91 ? -5.613 -12.242 -11.641 1 98.38 91 GLY A N 1
ATOM 733 C CA . GLY A 1 91 ? -6.953 -12.672 -11.273 1 98.38 91 GLY A CA 1
ATOM 734 C C . GLY A 1 91 ? -7.004 -14.102 -10.773 1 98.38 91 GLY A C 1
ATOM 735 O O . GLY A 1 91 ? -5.961 -14.734 -10.57 1 98.38 91 GLY A O 1
ATOM 736 N N . PRO A 1 92 ? -8.242 -14.586 -10.547 1 98.31 92 PRO A N 1
ATOM 737 C CA . PRO A 1 92 ? -8.414 -15.945 -10.023 1 98.31 92 PRO A CA 1
ATOM 738 C C . PRO A 1 92 ? -7.828 -17.016 -10.938 1 98.31 92 PRO A C 1
ATOM 740 O O . PRO A 1 92 ? -7.844 -16.844 -12.164 1 98.31 92 PRO A O 1
ATOM 743 N N . TYR A 1 93 ? -7.227 -18.016 -10.359 1 98.44 93 TYR A N 1
ATOM 744 C CA . TYR A 1 93 ? -6.754 -19.234 -11 1 98.44 93 TYR A CA 1
ATOM 745 C C . TYR A 1 93 ? -5.527 -18.953 -11.859 1 98.44 93 TYR A C 1
ATOM 747 O O . TYR A 1 93 ? -5.312 -19.625 -12.883 1 98.44 93 TYR A O 1
ATOM 755 N N . ILE A 1 94 ? -4.812 -18 -11.547 1 98.5 94 ILE A N 1
ATOM 756 C CA . ILE A 1 94 ? -3.477 -17.781 -12.094 1 98.5 94 ILE A CA 1
ATOM 757 C C . ILE A 1 94 ? -2.428 -18.234 -11.078 1 98.5 94 ILE A C 1
ATOM 759 O O . ILE A 1 94 ? -2.398 -17.75 -9.945 1 98.5 94 ILE A O 1
ATOM 763 N N . TRP A 1 95 ? -1.662 -19.203 -11.438 1 98.56 95 TRP A N 1
ATOM 764 C CA . TRP A 1 95 ? -0.54 -19.641 -10.609 1 98.56 95 TRP A CA 1
ATOM 765 C C . TRP A 1 95 ? 0.618 -18.656 -10.695 1 98.56 95 TRP A C 1
ATOM 767 O O . TRP A 1 95 ? 0.934 -18.141 -11.773 1 98.56 95 TRP A O 1
ATOM 777 N N . ARG A 1 96 ? 1.254 -18.328 -9.562 1 98.38 96 ARG A N 1
ATOM 778 C CA . ARG A 1 96 ? 2.309 -17.328 -9.648 1 98.38 96 ARG A CA 1
ATOM 779 C C . ARG A 1 96 ? 3.535 -17.75 -8.844 1 98.38 96 ARG A C 1
ATOM 781 O O . ARG A 1 96 ? 3.42 -18.5 -7.879 1 98.38 96 ARG A O 1
ATOM 788 N N . GLN A 1 97 ? 4.605 -17.312 -9.297 1 98.25 97 GLN A N 1
ATOM 789 C CA . GLN A 1 97 ? 5.914 -17.422 -8.656 1 98.25 97 GLN A CA 1
ATOM 790 C C . GLN A 1 97 ? 6.66 -16.094 -8.688 1 98.25 97 GLN A C 1
ATOM 792 O O . GLN A 1 97 ? 6.68 -15.414 -9.719 1 98.25 97 GLN A O 1
ATOM 797 N N . MET A 1 98 ? 7.191 -15.68 -7.543 1 98.69 98 MET A N 1
ATOM 798 C CA . MET A 1 98 ? 8.008 -14.477 -7.438 1 98.69 98 MET A CA 1
ATOM 799 C C . MET A 1 98 ? 9.484 -14.836 -7.27 1 98.69 98 MET A C 1
ATOM 801 O O . MET A 1 98 ? 9.844 -15.578 -6.355 1 98.69 98 MET A O 1
ATOM 805 N N . CYS A 1 99 ? 10.289 -14.312 -8.078 1 98.31 99 CYS A N 1
ATOM 806 C CA . CYS A 1 99 ? 11.695 -14.672 -8.039 1 98.31 99 CYS A CA 1
ATOM 807 C C . CYS A 1 99 ? 12.578 -13.508 -8.461 1 98.31 99 CYS A C 1
ATOM 809 O O . CYS A 1 99 ? 12.07 -12.453 -8.859 1 98.31 99 CYS A O 1
ATOM 811 N N . ASP A 1 100 ? 13.852 -13.648 -8.172 1 98.38 100 ASP A N 1
ATOM 812 C CA . ASP A 1 100 ? 14.867 -12.672 -8.578 1 98.38 100 ASP A CA 1
ATOM 813 C C . ASP A 1 100 ? 14.609 -11.312 -7.93 1 98.38 100 ASP A C 1
ATOM 815 O O . ASP A 1 100 ? 14.617 -10.289 -8.609 1 98.38 100 ASP A O 1
ATOM 819 N N . PHE A 1 101 ? 14.289 -11.312 -6.688 1 98.44 101 PHE A N 1
ATOM 820 C CA . PHE A 1 101 ? 14.227 -10.062 -5.938 1 98.44 101 PHE A CA 1
ATOM 821 C C . PHE A 1 101 ? 15.594 -9.383 -5.914 1 98.44 101 PHE A C 1
ATOM 823 O O . PHE A 1 101 ? 16.594 -9.992 -5.543 1 98.44 101 PHE A O 1
ATOM 830 N N . SER A 1 102 ? 15.586 -8.156 -6.309 1 97.88 102 SER A N 1
ATOM 831 C CA . SER A 1 102 ? 16.828 -7.391 -6.145 1 97.88 102 SER A CA 1
ATOM 832 C C . SER A 1 102 ? 17.031 -6.992 -4.688 1 97.88 102 SER A C 1
ATOM 834 O O . SER A 1 102 ? 16.109 -7.078 -3.875 1 97.88 102 SER A O 1
ATOM 836 N N . GLU A 1 103 ? 18.266 -6.574 -4.363 1 95.38 103 GLU A N 1
ATOM 837 C CA . GLU A 1 103 ? 18.531 -6.062 -3.02 1 95.38 103 GLU A CA 1
ATOM 838 C C . GLU A 1 103 ? 17.688 -4.832 -2.721 1 95.38 103 GLU A C 1
ATOM 840 O O . GLU A 1 103 ? 17.594 -3.916 -3.543 1 95.38 103 GLU A O 1
ATOM 845 N N . GLY A 1 104 ? 17 -4.867 -1.602 1 94.25 104 GLY A N 1
ATOM 846 C CA . GLY A 1 104 ? 16.219 -3.715 -1.18 1 94.25 104 GLY A CA 1
ATOM 847 C C . GLY A 1 104 ? 14.852 -3.646 -1.838 1 94.25 104 GLY A C 1
ATOM 848 O O . GLY A 1 104 ? 14.133 -2.656 -1.689 1 94.25 104 GLY A O 1
ATOM 849 N N . ALA A 1 105 ? 14.469 -4.75 -2.559 1 97.69 105 ALA A N 1
ATOM 850 C CA . ALA A 1 105 ? 13.18 -4.762 -3.244 1 97.69 105 ALA A CA 1
ATOM 851 C C . ALA A 1 105 ? 12.031 -4.633 -2.252 1 97.69 105 ALA A C 1
ATOM 853 O O . ALA A 1 105 ? 12.07 -5.211 -1.164 1 97.69 105 ALA A O 1
ATOM 854 N N . VAL A 1 106 ? 11.055 -3.818 -2.629 1 98.56 106 VAL A N 1
ATOM 855 C CA . VAL A 1 106 ? 9.805 -3.662 -1.888 1 98.56 106 VAL A CA 1
ATOM 856 C C . VAL A 1 106 ? 8.617 -3.979 -2.797 1 98.56 106 VAL A C 1
ATOM 858 O O . VAL A 1 106 ? 8.328 -3.225 -3.729 1 98.56 106 VAL A O 1
ATOM 861 N N . LEU A 1 107 ? 7.961 -5.086 -2.5 1 98.88 107 LEU A N 1
ATOM 862 C CA . LEU A 1 107 ? 6.805 -5.488 -3.293 1 98.88 107 LEU A CA 1
ATOM 863 C C . LEU A 1 107 ? 5.508 -5.254 -2.523 1 98.88 107 LEU A C 1
ATOM 865 O O . LEU A 1 107 ? 5.312 -5.812 -1.443 1 98.88 107 LEU A O 1
ATOM 869 N N . LEU A 1 108 ? 4.656 -4.414 -3.074 1 98.94 108 LEU A N 1
ATOM 870 C CA . LEU A 1 108 ? 3.334 -4.129 -2.531 1 98.94 108 LEU A CA 1
ATOM 871 C C . LEU A 1 108 ? 2.26 -4.91 -3.279 1 98.94 108 LEU A C 1
ATOM 873 O O . LEU A 1 108 ? 2.289 -4.992 -4.512 1 98.94 108 LEU A O 1
ATOM 877 N N . VAL A 1 109 ? 1.363 -5.496 -2.547 1 98.94 109 VAL A N 1
ATOM 878 C CA . VAL A 1 109 ? 0.251 -6.215 -3.162 1 98.94 109 VAL A CA 1
ATOM 879 C C . VAL A 1 109 ? -1.073 -5.656 -2.643 1 98.94 109 VAL A C 1
ATOM 881 O O . VAL A 1 109 ? -1.258 -5.504 -1.434 1 98.94 109 VAL A O 1
ATOM 884 N N . LEU A 1 110 ? -1.934 -5.246 -3.521 1 98.94 110 LEU A N 1
ATOM 885 C CA . LEU A 1 110 ? -3.32 -4.902 -3.232 1 98.94 110 LEU A CA 1
ATOM 886 C C . LEU A 1 110 ? -4.234 -6.102 -3.443 1 98.94 110 LEU A C 1
ATOM 888 O O . LEU A 1 110 ? -4.133 -6.797 -4.457 1 98.94 110 LEU A O 1
ATOM 892 N N . ALA A 1 111 ? -5.117 -6.355 -2.508 1 98.94 111 ALA A N 1
ATOM 893 C CA . ALA A 1 111 ? -5.957 -7.551 -2.57 1 98.94 111 ALA A CA 1
ATOM 894 C C . ALA A 1 111 ? -7.434 -7.191 -2.436 1 98.94 111 ALA A C 1
ATOM 896 O O . ALA A 1 111 ? -7.801 -6.336 -1.626 1 98.94 111 ALA A O 1
ATOM 897 N N . SER A 1 112 ? -8.266 -7.922 -3.098 1 98.94 112 SER A N 1
ATOM 898 C CA . SER A 1 112 ? -9.688 -7.633 -3.209 1 98.94 112 SER A CA 1
ATOM 899 C C . SER A 1 112 ? -10.461 -8.188 -2.018 1 98.94 112 SER A C 1
ATOM 901 O O . SER A 1 112 ? -11.648 -7.906 -1.856 1 98.94 112 SER A O 1
ATOM 903 N N . ASP A 1 113 ? -9.82 -8.961 -1.21 1 98.81 113 ASP A N 1
ATOM 904 C CA . ASP A 1 113 ? -10.523 -9.594 -0.104 1 98.81 113 ASP A CA 1
ATOM 905 C C . ASP A 1 113 ? -9.602 -9.797 1.096 1 98.81 113 ASP A C 1
ATOM 907 O O . ASP A 1 113 ? -8.391 -9.578 0.998 1 98.81 113 ASP A O 1
ATOM 911 N N . TYR A 1 114 ? -10.219 -10.094 2.219 1 98.81 114 TYR A N 1
ATOM 912 C CA . TYR A 1 114 ? -9.484 -10.477 3.422 1 98.81 114 TYR A CA 1
ATOM 913 C C . TYR A 1 114 ? -8.75 -11.797 3.219 1 98.81 114 TYR A C 1
ATOM 915 O O . TYR A 1 114 ? -9.031 -12.531 2.268 1 98.81 114 TYR A O 1
ATOM 923 N N . TYR A 1 115 ? -7.797 -12.023 4.113 1 98.69 115 TYR A N 1
ATOM 924 C CA . TYR A 1 115 ? -7.113 -13.312 4.066 1 98.69 115 TYR A CA 1
ATOM 925 C C . TYR A 1 115 ? -8.086 -14.461 4.32 1 98.69 115 TYR A C 1
ATOM 927 O O . TYR A 1 115 ? -8.836 -14.438 5.297 1 98.69 115 TYR A O 1
ATOM 935 N N . ASN A 1 116 ? -8.086 -15.367 3.438 1 98.56 116 ASN A N 1
ATOM 936 C CA . ASN A 1 116 ? -8.859 -16.594 3.555 1 98.56 116 ASN A CA 1
ATOM 937 C C . ASN A 1 116 ? -8.094 -17.797 3.023 1 98.56 116 ASN A C 1
ATOM 939 O O . ASN A 1 116 ? -8.016 -18 1.812 1 98.56 116 ASN A O 1
ATOM 943 N N . GLU A 1 117 ? -7.574 -18.609 3.92 1 98.06 117 GLU A N 1
ATOM 944 C CA . GLU A 1 117 ? -6.742 -19.75 3.549 1 98.06 117 GLU A CA 1
ATOM 945 C C . GLU A 1 117 ? -7.477 -20.672 2.582 1 98.06 117 GLU A C 1
ATOM 947 O O . GLU A 1 117 ? -6.855 -21.297 1.716 1 98.06 117 GLU A O 1
ATOM 952 N N . ASN A 1 118 ? -8.75 -20.719 2.689 1 98.31 118 ASN A N 1
ATOM 953 C CA . ASN A 1 118 ? -9.531 -21.625 1.848 1 98.31 118 ASN A CA 1
ATOM 954 C C . ASN A 1 118 ? -9.547 -21.156 0.395 1 98.31 118 ASN A C 1
ATOM 956 O O . ASN A 1 118 ? -9.953 -21.906 -0.497 1 98.31 118 ASN A O 1
ATOM 960 N N . ASP A 1 119 ? -9.148 -20.016 0.19 1 98.69 119 ASP A N 1
ATOM 961 C CA . ASP A 1 119 ? -9.117 -19.469 -1.159 1 98.69 119 ASP A CA 1
ATOM 962 C C . ASP A 1 119 ? -7.852 -19.891 -1.9 1 98.69 119 ASP A C 1
ATOM 964 O O . ASP A 1 119 ? -7.77 -19.766 -3.123 1 98.69 119 ASP A O 1
ATOM 968 N N . TYR A 1 120 ? -6.859 -20.438 -1.209 1 98.62 120 TYR A N 1
ATOM 969 C CA . TYR A 1 120 ? -5.559 -20.812 -1.76 1 98.62 120 TYR A CA 1
ATOM 970 C C . TYR A 1 120 ? -5.605 -22.188 -2.402 1 98.62 120 TYR A C 1
ATOM 972 O O . TYR A 1 120 ? -6.227 -23.109 -1.865 1 98.62 120 TYR A O 1
ATOM 980 N N . ILE A 1 121 ? -4.965 -22.281 -3.514 1 98.62 121 ILE A N 1
ATOM 981 C CA . ILE A 1 121 ? -4.594 -23.562 -4.094 1 98.62 121 ILE A CA 1
ATOM 982 C C . ILE A 1 121 ? -3.076 -23.719 -4.094 1 98.62 121 ILE A C 1
ATOM 984 O O . ILE A 1 121 ? -2.383 -23.094 -4.891 1 98.62 121 ILE A O 1
ATOM 988 N N . ARG A 1 122 ? -2.543 -24.609 -3.299 1 98.06 122 ARG A N 1
ATOM 989 C CA . ARG A 1 122 ? -1.103 -24.656 -3.07 1 98.06 122 ARG A CA 1
ATOM 990 C C . ARG A 1 122 ? -0.489 -25.891 -3.707 1 98.06 122 ARG A C 1
ATOM 992 O O . ARG A 1 122 ? 0.733 -26 -3.83 1 98.06 122 ARG A O 1
ATOM 999 N N . ASN A 1 123 ? -1.342 -26.844 -4.016 1 98.25 123 ASN A N 1
ATOM 1000 C CA . ASN A 1 123 ? -0.91 -28.047 -4.73 1 98.25 123 ASN A CA 1
ATOM 1001 C C . ASN A 1 123 ? -1.1 -27.891 -6.238 1 98.25 123 ASN A C 1
ATOM 1003 O O . ASN A 1 123 ? -2.221 -27.688 -6.711 1 98.25 123 ASN A O 1
ATOM 1007 N N . PHE A 1 124 ? -0.02 -28.062 -6.941 1 97.88 124 PHE A N 1
ATOM 1008 C CA . PHE A 1 124 ? -0.055 -27.781 -8.367 1 97.88 124 PHE A CA 1
ATOM 1009 C C . PHE A 1 124 ? -0.973 -28.75 -9.102 1 97.88 124 PHE A C 1
ATOM 1011 O O . PHE A 1 124 ? -1.667 -28.375 -10.047 1 97.88 124 PHE A O 1
ATOM 1018 N N . ASP A 1 125 ? -1.004 -29.969 -8.719 1 97.81 125 ASP A N 1
ATOM 1019 C CA . ASP A 1 125 ? -1.889 -30.953 -9.352 1 97.81 125 ASP A CA 1
ATOM 1020 C C . ASP A 1 125 ? -3.354 -30.578 -9.148 1 97.81 125 ASP A C 1
ATOM 1022 O O . ASP A 1 125 ? -4.152 -30.656 -10.086 1 97.81 125 ASP A O 1
ATOM 1026 N N . PHE A 1 126 ? -3.639 -30.188 -7.914 1 98 126 PHE A N 1
ATOM 1027 C CA . PHE A 1 126 ? -4.996 -29.75 -7.625 1 98 126 PHE A CA 1
ATOM 1028 C C . PHE A 1 126 ? -5.344 -28.5 -8.422 1 98 126 PHE A C 1
ATOM 1030 O O . PHE A 1 126 ? -6.457 -28.375 -8.938 1 98 126 PHE A O 1
ATOM 1037 N N . TYR A 1 127 ? -4.379 -27.688 -8.5 1 98.56 127 TYR A N 1
ATOM 1038 C CA . TYR A 1 127 ? -4.555 -26.469 -9.289 1 98.56 127 TYR A CA 1
ATOM 1039 C C . TYR A 1 127 ? -4.898 -26.812 -10.734 1 98.56 127 TYR A C 1
ATOM 1041 O O . TYR A 1 127 ? -5.871 -26.297 -11.289 1 98.56 127 TYR A O 1
ATOM 1049 N N . MET A 1 128 ? -4.105 -27.672 -11.344 1 97.88 128 MET A N 1
ATOM 1050 C CA . MET A 1 128 ? -4.293 -28.031 -12.75 1 97.88 128 MET A CA 1
ATOM 1051 C C . MET A 1 128 ? -5.652 -28.688 -12.961 1 97.88 128 MET A C 1
ATOM 1053 O O . MET A 1 128 ? -6.32 -28.422 -13.961 1 97.88 128 MET A O 1
ATOM 1057 N N . GLN A 1 129 ? -6.113 -29.391 -12.047 1 97.94 129 GLN A N 1
ATOM 1058 C CA . GLN A 1 129 ? -7.406 -30.062 -12.133 1 97.94 129 GLN A CA 1
ATOM 1059 C C . GLN A 1 129 ? -8.555 -29.062 -12.094 1 97.94 129 GLN A C 1
ATOM 1061 O O . GLN A 1 129 ? -9.531 -29.188 -12.836 1 97.94 12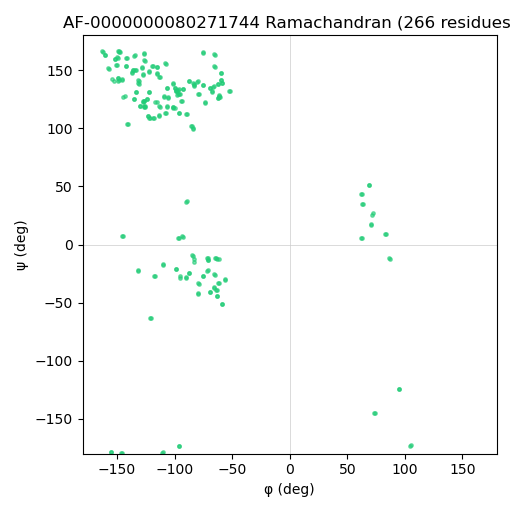9 GLN A O 1
ATOM 1066 N N . GLU A 1 130 ? -8.391 -28.109 -11.25 1 97.94 130 GLU A N 1
ATOM 1067 C CA . GLU A 1 130 ? -9.453 -27.125 -11.062 1 97.94 130 GLU A CA 1
ATOM 1068 C C . GLU A 1 130 ? -9.438 -26.078 -12.18 1 97.94 130 GLU A C 1
ATOM 1070 O O . GLU A 1 130 ? -10.477 -25.766 -12.758 1 97.94 130 GLU A O 1
ATOM 1075 N N . ALA A 1 131 ? -8.25 -25.625 -12.539 1 97.5 131 ALA A N 1
ATOM 1076 C CA . ALA A 1 131 ? -8.094 -24.484 -13.422 1 97.5 131 ALA A CA 1
ATOM 1077 C C . ALA A 1 131 ? -8.406 -24.844 -14.867 1 97.5 131 ALA A C 1
ATOM 1079 O O . ALA A 1 131 ? -8.859 -24 -15.648 1 97.5 131 ALA A O 1
ATOM 1080 N N . VAL A 1 132 ? -8.234 -26.094 -15.242 1 96.81 132 VAL A N 1
ATOM 1081 C CA . VAL A 1 132 ? -8.477 -26.516 -16.609 1 96.81 132 VAL A CA 1
ATOM 1082 C C . VAL A 1 132 ? -9.961 -26.375 -16.938 1 96.81 132 VAL A C 1
ATOM 1084 O O . VAL A 1 132 ? -10.328 -26.156 -18.094 1 96.81 132 VAL A O 1
ATOM 1087 N N . LYS A 1 133 ? -10.805 -26.422 -15.906 1 95.19 133 LYS A N 1
ATOM 1088 C CA . LYS A 1 133 ? -12.242 -26.297 -16.094 1 95.19 133 LYS A CA 1
ATOM 1089 C C . LYS A 1 133 ? -12.617 -24.859 -16.469 1 95.19 133 LYS A C 1
ATOM 1091 O O . LYS A 1 133 ? -13.695 -24.609 -17.016 1 95.19 133 LYS A O 1
ATOM 1096 N N . ARG A 1 134 ? -11.82 -23.969 -16.141 1 91.19 134 ARG A N 1
ATOM 1097 C CA . ARG A 1 134 ? -12.078 -22.562 -16.375 1 91.19 134 ARG A CA 1
ATOM 1098 C C . ARG A 1 134 ? -11.43 -22.094 -17.672 1 91.19 134 ARG A C 1
ATOM 1100 O O . ARG A 1 134 ? -11.898 -21.141 -18.297 1 91.19 134 ARG A O 1
ATOM 1107 N N . TYR A 1 135 ? -10.344 -22.797 -18.031 1 90 135 TYR A N 1
ATOM 1108 C CA . TYR A 1 135 ? -9.594 -22.375 -19.203 1 90 135 TYR A CA 1
ATOM 1109 C C . TYR A 1 135 ? -9.797 -23.344 -20.359 1 90 135 TYR A C 1
ATOM 1111 O O . TYR A 1 135 ? -9.742 -24.562 -20.188 1 90 135 TYR A O 1
ATOM 1119 N N . MET B 1 1 ? -0.828 12.031 20.859 1 90.81 1 MET B N 1
ATOM 1120 C CA . MET B 1 1 ? -1.614 13.25 20.719 1 90.81 1 MET B CA 1
ATOM 1121 C C . MET B 1 1 ? -3.016 12.945 20.203 1 90.81 1 MET B C 1
ATOM 1123 O O . MET B 1 1 ? -3.23 11.922 19.562 1 90.81 1 MET B O 1
ATOM 1127 N N . TYR B 1 2 ? -3.922 13.758 20.516 1 91.06 2 TYR B N 1
ATOM 1128 C CA . TYR B 1 2 ? -5.281 13.531 20.047 1 91.06 2 TYR B CA 1
ATOM 1129 C C . TYR B 1 2 ? -5.305 13.32 18.547 1 91.06 2 TYR B C 1
ATOM 1131 O O . TYR B 1 2 ? -4.66 14.062 17.797 1 91.06 2 TYR B O 1
ATOM 1139 N N . ASN B 1 3 ? -5.996 12.273 18.047 1 94.94 3 ASN B N 1
ATOM 1140 C CA . ASN B 1 3 ? -6.246 11.984 16.641 1 94.94 3 ASN B CA 1
ATOM 1141 C C . ASN B 1 3 ? -4.969 11.547 15.93 1 94.94 3 ASN B C 1
ATOM 1143 O O . ASN B 1 3 ? -4.867 11.672 14.703 1 94.94 3 ASN B O 1
ATOM 1147 N N . CYS B 1 4 ? -3.988 11.156 16.656 1 97.12 4 CYS B N 1
ATOM 1148 C CA . CYS B 1 4 ? -2.723 10.672 16.125 1 97.12 4 CYS B CA 1
ATOM 1149 C C . CYS B 1 4 ? -2.15 9.562 17 1 97.12 4 CYS B C 1
ATOM 1151 O O . CYS B 1 4 ? -2.023 9.727 18.219 1 97.12 4 CYS B O 1
ATOM 1153 N N . SER B 1 5 ? -1.84 8.469 16.422 1 97 5 SER B N 1
ATOM 1154 C CA . SER B 1 5 ? -1.319 7.363 17.219 1 97 5 SER B CA 1
ATOM 1155 C C . SER B 1 5 ? -0.523 6.391 16.359 1 97 5 SER B C 1
ATOM 1157 O O . SER B 1 5 ? -0.821 6.215 15.18 1 97 5 SER B O 1
ATOM 1159 N N . LEU B 1 6 ? 0.431 5.723 17 1 98.44 6 LEU B N 1
ATOM 1160 C CA . LEU B 1 6 ? 1.155 4.648 16.328 1 98.44 6 LEU B CA 1
ATOM 1161 C C . LEU B 1 6 ? 0.343 3.359 16.328 1 98.44 6 LEU B C 1
ATOM 1163 O O . LEU B 1 6 ? -0.357 3.064 17.312 1 98.44 6 LEU B O 1
ATOM 1167 N N . LEU B 1 7 ? 0.42 2.709 15.242 1 98.62 7 LEU B N 1
ATOM 1168 C CA . LEU B 1 7 ? -0.163 1.38 15.102 1 98.62 7 LEU B CA 1
ATOM 1169 C C . LEU B 1 7 ? 0.925 0.326 14.914 1 98.62 7 LEU B C 1
ATOM 1171 O O . LEU B 1 7 ? 1.923 0.572 14.234 1 98.62 7 LEU B O 1
ATOM 1175 N N . LYS B 1 8 ? 0.683 -0.871 15.5 1 98.56 8 LYS B N 1
ATOM 1176 C CA . LYS B 1 8 ? 1.581 -2.006 15.312 1 98.56 8 LYS B CA 1
ATOM 1177 C C . LYS B 1 8 ? 0.934 -3.078 14.438 1 98.56 8 LYS B C 1
ATOM 1179 O O . LYS B 1 8 ? -0.197 -3.494 14.695 1 98.56 8 LYS B O 1
ATOM 1184 N N . PHE B 1 9 ? 1.668 -3.412 13.438 1 98.69 9 PHE B N 1
ATOM 1185 C CA . PHE B 1 9 ? 1.18 -4.453 12.539 1 98.69 9 PHE B CA 1
ATOM 1186 C C . PHE B 1 9 ? 1.97 -5.742 12.727 1 98.69 9 PHE B C 1
ATOM 1188 O O . PHE B 1 9 ? 3.123 -5.715 13.164 1 98.69 9 PHE B O 1
ATOM 1195 N N . ILE B 1 10 ? 1.348 -6.848 12.383 1 97.69 10 ILE B N 1
ATOM 1196 C CA . ILE B 1 10 ? 2.043 -8.133 12.383 1 97.69 10 ILE B CA 1
ATOM 1197 C C . ILE B 1 10 ? 3.129 -8.125 11.305 1 97.69 10 ILE B C 1
ATOM 1199 O O . ILE B 1 10 ? 2.924 -7.605 10.211 1 97.69 10 ILE B O 1
ATOM 1203 N N . ASN B 1 11 ? 4.215 -8.602 11.633 1 97.38 11 ASN B N 1
ATOM 1204 C CA . ASN B 1 11 ? 5.289 -8.867 10.68 1 97.38 11 ASN B CA 1
ATOM 1205 C C . ASN B 1 11 ? 5.648 -10.344 10.633 1 97.38 11 ASN B C 1
ATOM 1207 O O . ASN B 1 11 ? 6.215 -10.883 11.586 1 97.38 11 ASN B O 1
ATOM 1211 N N . ILE B 1 12 ? 5.34 -11.031 9.609 1 97.31 12 ILE B N 1
ATOM 1212 C CA . ILE B 1 12 ? 5.684 -12.438 9.422 1 97.31 12 ILE B CA 1
ATOM 1213 C C . ILE B 1 12 ? 7.086 -12.555 8.828 1 97.31 12 ILE B C 1
ATOM 1215 O O . ILE B 1 12 ? 7.273 -12.359 7.625 1 97.31 12 ILE B O 1
ATOM 1219 N N . ASN B 1 13 ? 7.996 -12.867 9.664 1 95.31 13 ASN B N 1
ATOM 1220 C CA . ASN B 1 13 ? 9.391 -13 9.258 1 95.31 13 ASN B CA 1
ATOM 1221 C C . ASN B 1 13 ? 9.766 -14.461 9.023 1 95.31 13 ASN B C 1
ATOM 1223 O O . ASN B 1 13 ? 9.406 -15.336 9.805 1 95.31 13 ASN B O 1
ATOM 1227 N N . SER B 1 14 ? 10.453 -14.797 7.848 1 95.31 14 SER B N 1
ATOM 1228 C CA . SER B 1 14 ? 10.898 -16.141 7.496 1 95.31 14 SER B CA 1
ATOM 1229 C C . SER B 1 14 ? 12.086 -16.109 6.543 1 95.31 14 SER B C 1
ATOM 1231 O O . SER B 1 14 ? 12.617 -15.039 6.246 1 95.31 14 SER B O 1
ATOM 1233 N N . LYS B 1 15 ? 12.516 -17.266 6.168 1 95.75 15 LYS B N 1
ATOM 1234 C CA . LYS B 1 15 ? 13.578 -17.359 5.176 1 95.75 15 LYS B CA 1
ATOM 1235 C C . LYS B 1 15 ? 13.133 -16.797 3.832 1 95.75 15 LYS B C 1
ATOM 1237 O O . LYS B 1 15 ? 13.953 -16.578 2.941 1 95.75 15 LYS B O 1
ATOM 1242 N N . TYR B 1 16 ? 11.875 -16.562 3.709 1 95.19 16 TYR B N 1
ATOM 1243 C CA . TYR B 1 16 ? 11.328 -16.062 2.453 1 95.19 16 TYR B CA 1
ATOM 1244 C C . TYR B 1 16 ? 11.172 -14.547 2.486 1 95.19 16 TYR B C 1
ATOM 1246 O O . TYR B 1 16 ? 10.586 -13.953 1.578 1 95.19 16 TYR B O 1
ATOM 1254 N N . GLY B 1 17 ? 11.672 -13.875 3.6 1 96.56 17 GLY B N 1
ATOM 1255 C CA . GLY B 1 17 ? 11.562 -12.43 3.758 1 96.56 17 GLY B CA 1
ATOM 1256 C C . GLY B 1 17 ? 10.516 -12.016 4.773 1 96.56 17 GLY B C 1
ATOM 1257 O O . GLY B 1 17 ? 10.07 -12.836 5.582 1 96.56 17 GLY B O 1
ATOM 1258 N N . ASP B 1 18 ? 10.297 -10.719 4.82 1 97.88 18 ASP B N 1
ATOM 1259 C CA . ASP B 1 18 ? 9.281 -10.164 5.715 1 97.88 18 ASP B CA 1
ATOM 1260 C C . ASP B 1 18 ? 7.969 -9.93 4.977 1 97.88 18 ASP B C 1
ATOM 1262 O O . ASP B 1 18 ? 7.965 -9.438 3.848 1 97.88 18 ASP B O 1
ATOM 1266 N N . LEU B 1 19 ? 6.902 -10.336 5.547 1 98.38 19 LEU B N 1
ATOM 1267 C CA . LEU B 1 19 ? 5.562 -10.109 5.016 1 98.38 19 LEU B CA 1
ATOM 1268 C C . LEU B 1 19 ? 4.66 -9.461 6.062 1 98.38 19 LEU B C 1
ATOM 1270 O O . LEU B 1 19 ? 4.52 -9.984 7.172 1 98.38 19 LEU B O 1
ATOM 1274 N N . THR B 1 20 ? 4.09 -8.32 5.742 1 98.69 20 THR B N 1
ATOM 1275 C CA . THR B 1 20 ? 3.174 -7.629 6.645 1 98.69 20 THR B CA 1
ATOM 1276 C C . THR B 1 20 ? 1.812 -7.426 5.988 1 98.69 20 THR B C 1
ATOM 1278 O O . THR B 1 20 ? 1.676 -6.613 5.07 1 98.69 20 THR B O 1
ATOM 1281 N N . PRO B 1 21 ? 0.826 -8.117 6.414 1 98.75 21 PRO B N 1
ATOM 1282 C CA . PRO B 1 21 ? -0.536 -7.902 5.922 1 98.75 21 PRO B CA 1
ATOM 1283 C C . PRO B 1 21 ? -1.284 -6.828 6.707 1 98.75 21 PRO B C 1
ATOM 1285 O O . PRO B 1 21 ? -1.124 -6.727 7.926 1 98.75 21 PRO B O 1
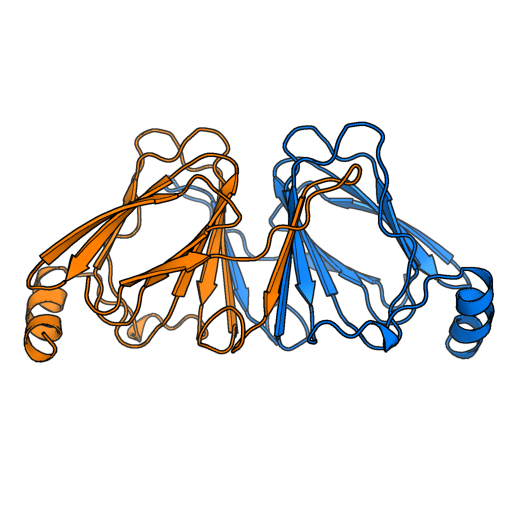ATOM 1288 N N . ILE B 1 22 ? -2.041 -6.016 6.035 1 98.88 22 ILE B N 1
ATOM 1289 C CA . ILE B 1 22 ? -2.896 -5.012 6.656 1 98.88 22 ILE B CA 1
ATOM 1290 C C . ILE B 1 22 ? -4.309 -5.105 6.078 1 98.88 22 ILE B C 1
ATOM 1292 O O . ILE B 1 22 ? -4.504 -4.941 4.871 1 98.88 22 ILE B O 1
ATOM 1296 N N . GLU B 1 23 ? -5.289 -5.383 6.949 1 98.88 23 GLU B N 1
ATOM 1297 C CA . GLU B 1 23 ? -6.684 -5.492 6.535 1 98.88 23 GLU B CA 1
ATOM 1298 C C . GLU B 1 23 ? -7.492 -4.281 6.992 1 98.88 23 GLU B C 1
ATOM 1300 O O . GLU B 1 23 ? -7.348 -3.826 8.125 1 98.88 23 GLU B O 1
ATOM 1305 N N . GLN B 1 24 ? -8.281 -3.797 6.023 1 98.88 24 GLN B N 1
ATOM 1306 C CA . GLN B 1 24 ? -9.141 -2.668 6.367 1 98.88 24 GLN B CA 1
ATOM 1307 C C . GLN B 1 24 ? -10.102 -3.031 7.496 1 98.88 24 GLN B C 1
ATOM 1309 O O . GLN B 1 24 ? -10.484 -4.191 7.637 1 98.88 24 GLN B O 1
ATOM 1314 N N . MET B 1 25 ? -10.461 -2.104 8.344 1 98.62 25 MET B N 1
ATOM 1315 C CA . MET B 1 25 ? -11.414 -2.221 9.445 1 98.62 25 MET B CA 1
ATOM 1316 C C . MET B 1 25 ? -10.93 -3.238 10.477 1 98.62 25 MET B C 1
ATOM 1318 O O . MET B 1 25 ? -11.664 -3.584 11.406 1 98.62 25 MET B O 1
ATOM 1322 N N . VAL B 1 26 ? -9.797 -3.768 10.375 1 98.5 26 VAL B N 1
ATOM 1323 C CA . VAL B 1 26 ? -9.188 -4.703 11.312 1 98.5 26 VAL B CA 1
ATOM 1324 C C . VAL B 1 26 ? -7.875 -4.133 11.836 1 98.5 26 VAL B C 1
ATOM 1326 O O . VAL B 1 26 ? -7.789 -3.709 12.992 1 98.5 26 VAL B O 1
ATOM 1329 N N . ASP B 1 27 ? -6.941 -3.951 10.938 1 98.75 27 ASP B N 1
ATOM 1330 C CA . ASP B 1 27 ? -5.625 -3.441 11.305 1 98.75 27 ASP B CA 1
ATOM 1331 C C . ASP B 1 27 ? -5.586 -1.916 11.234 1 98.75 27 ASP B C 1
ATOM 1333 O O . ASP B 1 27 ? -4.758 -1.279 11.883 1 98.75 27 ASP B O 1
ATOM 1337 N N . VAL B 1 28 ? -6.422 -1.38 10.344 1 98.75 28 VAL B N 1
ATOM 1338 C CA . VAL B 1 28 ? -6.652 0.059 10.289 1 98.75 28 VAL B CA 1
ATOM 1339 C C . VAL B 1 28 ? -8.141 0.354 10.484 1 98.75 28 VAL B C 1
ATOM 1341 O O . VAL B 1 28 ? -8.992 -0.444 10.094 1 98.75 28 VAL B O 1
ATOM 1344 N N . PRO B 1 29 ? -8.438 1.504 11.086 1 98.38 29 PRO B N 1
ATOM 1345 C CA . PRO B 1 29 ? -9.82 1.735 11.523 1 98.38 29 PRO B CA 1
ATOM 1346 C C . PRO B 1 29 ? -10.672 2.396 10.445 1 98.38 29 PRO B C 1
ATOM 1348 O O . PRO B 1 29 ? -11.492 3.271 10.75 1 98.38 29 PRO B O 1
ATOM 1351 N N . PHE B 1 30 ? -10.5 2.062 9.141 1 98.81 30 PHE B N 1
ATOM 1352 C CA . PHE B 1 30 ? -11.289 2.635 8.062 1 98.81 30 PHE B CA 1
ATOM 1353 C C . PHE B 1 30 ? -11.219 1.761 6.816 1 98.81 30 PHE B C 1
ATOM 1355 O O . PHE B 1 30 ? -10.367 0.871 6.723 1 98.81 30 PHE B O 1
ATOM 1362 N N . ASP B 1 31 ? -12.156 1.985 5.887 1 98.75 31 ASP B N 1
ATOM 1363 C CA . ASP B 1 31 ? -12.055 1.401 4.551 1 98.75 31 ASP B CA 1
ATOM 1364 C C . ASP B 1 31 ? -10.891 2.004 3.771 1 98.75 31 ASP B C 1
ATOM 1366 O O . ASP B 1 31 ? -10.742 3.227 3.709 1 98.75 31 ASP B O 1
ATOM 1370 N N . ILE B 1 32 ? -10.086 1.15 3.182 1 98.94 32 ILE B N 1
ATOM 1371 C CA . ILE B 1 32 ? -9 1.646 2.344 1 98.94 32 ILE B CA 1
ATOM 1372 C C . ILE B 1 32 ? -9.523 1.941 0.94 1 98.94 32 ILE B C 1
ATOM 1374 O O . ILE B 1 32 ? -9.648 1.033 0.116 1 98.94 32 ILE B O 1
ATOM 1378 N N . LYS B 1 33 ? -9.781 3.137 0.678 1 98.88 33 LYS B N 1
ATOM 1379 C CA . LYS B 1 33 ? -10.367 3.5 -0.606 1 98.88 33 LYS B CA 1
ATOM 1380 C C . LYS B 1 33 ? -9.305 4 -1.578 1 98.88 33 LYS B C 1
ATOM 1382 O O . LYS B 1 33 ? -9.531 4.039 -2.789 1 98.88 33 LYS B O 1
ATOM 1387 N N . ARG B 1 34 ? -8.281 4.383 -1.001 1 98.94 34 ARG B N 1
ATOM 1388 C CA . ARG B 1 34 ? -7.164 4.91 -1.774 1 98.94 34 ARG B CA 1
ATOM 1389 C C . ARG B 1 34 ? -5.836 4.621 -1.084 1 98.94 34 ARG B C 1
ATOM 1391 O O . ARG B 1 34 ? -5.754 4.637 0.146 1 98.94 34 ARG B O 1
ATOM 1398 N N . ILE B 1 35 ? -4.832 4.34 -1.826 1 98.94 35 ILE B N 1
ATOM 1399 C CA . ILE B 1 35 ? -3.461 4.348 -1.328 1 98.94 35 ILE B CA 1
ATOM 1400 C C . ILE B 1 35 ? -2.598 5.246 -2.207 1 98.94 35 ILE B C 1
ATOM 1402 O O . ILE B 1 35 ? -2.951 5.527 -3.355 1 98.94 35 ILE B O 1
ATOM 1406 N N . TYR B 1 36 ? -1.545 5.676 -1.658 1 98.88 36 TYR B N 1
ATOM 1407 C CA . TYR B 1 36 ? -0.497 6.289 -2.465 1 98.88 36 TYR B CA 1
ATOM 1408 C C . TYR B 1 36 ? 0.871 6.098 -1.821 1 98.88 36 TYR B C 1
ATOM 1410 O O . TYR B 1 36 ? 0.965 5.781 -0.633 1 98.88 36 TYR B O 1
ATOM 1418 N N . TYR B 1 37 ? 1.859 6.227 -2.609 1 98.88 37 TYR B N 1
ATOM 1419 C CA . TYR B 1 37 ? 3.213 6.102 -2.082 1 98.88 37 TYR B CA 1
ATOM 1420 C C . TYR B 1 37 ? 4.125 7.176 -2.658 1 98.88 37 TYR B C 1
ATOM 1422 O O . TYR B 1 37 ? 3.893 7.672 -3.764 1 98.88 37 TYR B O 1
ATOM 1430 N N . ILE B 1 38 ? 5.031 7.574 -1.868 1 98.5 38 ILE B N 1
ATOM 1431 C CA . ILE B 1 38 ? 6.004 8.625 -2.156 1 98.5 38 ILE B CA 1
ATOM 1432 C C . ILE B 1 38 ? 7.41 8.031 -2.182 1 98.5 38 ILE B C 1
ATOM 1434 O O . ILE B 1 38 ? 7.82 7.352 -1.237 1 98.5 38 ILE B O 1
ATOM 1438 N N . THR B 1 39 ? 8.102 8.188 -3.275 1 97.38 39 THR B N 1
ATOM 1439 C CA . THR B 1 39 ? 9.453 7.676 -3.457 1 97.38 39 THR B CA 1
ATOM 1440 C C . THR B 1 39 ? 10.352 8.734 -4.086 1 97.38 39 THR B C 1
ATOM 1442 O O . THR B 1 39 ? 9.875 9.766 -4.547 1 97.38 39 THR B O 1
ATOM 1445 N N . LYS B 1 40 ? 11.656 8.562 -4 1 96.75 40 LYS B N 1
ATOM 1446 C CA . LYS B 1 40 ? 12.656 9.367 -4.684 1 96.75 40 LYS B CA 1
ATO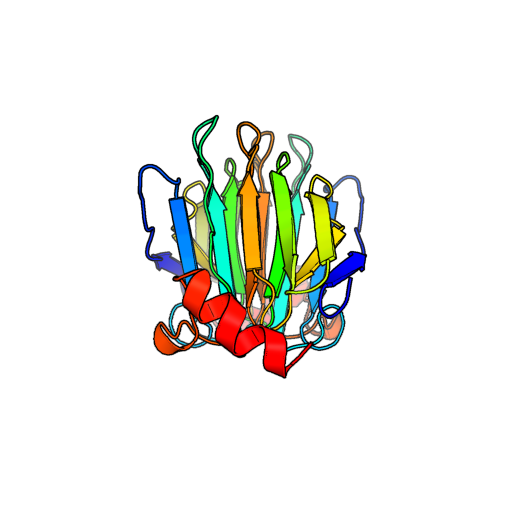M 1447 C C . LYS B 1 40 ? 12.609 10.82 -4.223 1 96.75 40 LYS B C 1
ATOM 1449 O O . LYS B 1 40 ? 12.711 11.742 -5.035 1 96.75 40 LYS B O 1
ATOM 1454 N N . VAL B 1 41 ? 12.32 11.062 -3.008 1 97.44 41 VAL B N 1
ATOM 1455 C CA . VAL B 1 41 ? 12.367 12.406 -2.436 1 97.44 41 VAL B CA 1
ATOM 1456 C C . VAL B 1 41 ? 13.82 12.828 -2.242 1 97.44 41 VAL B C 1
ATOM 1458 O O . VAL B 1 41 ? 14.586 12.156 -1.546 1 97.44 41 VAL B O 1
ATOM 1461 N N . PRO B 1 42 ? 14.164 13.945 -2.879 1 96.81 42 PRO B N 1
ATOM 1462 C CA . PRO B 1 42 ? 15.547 14.391 -2.725 1 96.81 42 PRO B CA 1
ATOM 1463 C C . PRO B 1 42 ? 15.883 14.781 -1.286 1 96.81 42 PRO B C 1
ATOM 1465 O O . PRO B 1 42 ? 15 15.203 -0.536 1 96.81 42 PRO B O 1
ATOM 1468 N N . GLN B 1 43 ? 17.156 14.633 -1.008 1 95.44 43 GLN B N 1
ATOM 1469 C CA . GLN B 1 43 ? 17.609 15 0.332 1 95.44 43 GLN B CA 1
ATOM 1470 C C . GLN B 1 43 ? 17.297 16.469 0.631 1 95.44 43 GLN B C 1
ATOM 1472 O O . GLN B 1 43 ? 17.5 17.344 -0.22 1 95.44 43 GLN B O 1
ATOM 1477 N N . GLY B 1 44 ? 16.859 16.703 1.841 1 95.88 44 GLY B N 1
ATOM 1478 C CA . GLY B 1 44 ? 16.609 18.062 2.281 1 95.88 44 GLY B CA 1
ATOM 1479 C C . GLY B 1 44 ? 15.227 18.578 1.926 1 95.88 44 GLY B C 1
ATOM 1480 O O . GLY B 1 44 ? 14.797 19.625 2.416 1 95.88 44 GLY B O 1
ATOM 1481 N N . ILE B 1 45 ? 14.547 17.875 1.114 1 96.88 45 ILE B N 1
ATOM 1482 C CA . ILE B 1 45 ? 13.227 18.297 0.664 1 96.88 45 ILE B CA 1
ATOM 1483 C C . ILE B 1 45 ? 12.172 17.891 1.691 1 96.88 45 ILE B C 1
ATOM 1485 O O . ILE B 1 45 ? 12.234 16.797 2.252 1 96.88 45 ILE B O 1
ATOM 1489 N N . GLU B 1 46 ? 11.312 18.812 1.928 1 97.62 46 GLU B N 1
ATOM 1490 C CA . GLU B 1 46 ? 10.172 18.562 2.803 1 97.62 46 GLU B CA 1
ATOM 1491 C C . GLU B 1 46 ? 8.859 18.656 2.033 1 97.62 46 GLU B C 1
ATOM 1493 O O . GLU B 1 46 ? 8.773 19.344 1.016 1 97.62 46 GLU B O 1
ATOM 1498 N N . ARG B 1 47 ? 7.895 17.969 2.486 1 97.5 47 ARG B N 1
ATOM 1499 C CA . ARG B 1 47 ? 6.586 18.016 1.84 1 97.5 47 ARG B CA 1
ATOM 1500 C C . ARG B 1 47 ? 5.465 17.891 2.863 1 97.5 47 ARG B C 1
ATOM 1502 O O . ARG B 1 47 ? 5.727 17.75 4.059 1 97.5 47 ARG B O 1
ATOM 1509 N N . GLY B 1 48 ? 4.211 17.906 2.354 1 96.5 48 GLY B N 1
ATOM 1510 C CA . GLY B 1 48 ? 3.072 17.984 3.256 1 96.5 48 GLY B CA 1
ATOM 1511 C C . GLY B 1 48 ? 2.58 19.406 3.467 1 96.5 48 GLY B C 1
ATOM 1512 O O . GLY B 1 48 ? 2.268 20.109 2.504 1 96.5 48 GLY B O 1
ATOM 1513 N N . PHE B 1 49 ? 2.516 19.844 4.613 1 97.5 49 PHE B N 1
ATOM 1514 C CA . PHE B 1 49 ? 2.094 21.188 4.977 1 97.5 49 PHE B CA 1
ATOM 1515 C C . PHE B 1 49 ? 0.609 21.375 4.695 1 97.5 49 PHE B C 1
ATOM 1517 O O . PHE B 1 49 ? 0.225 22.328 4.008 1 97.5 49 PHE B O 1
ATOM 1524 N N . HIS B 1 50 ? -0.135 20.516 5.168 1 98.69 50 HIS B N 1
ATOM 1525 C CA . HIS B 1 50 ? -1.588 20.609 5.066 1 98.69 50 HIS B CA 1
ATOM 1526 C C . HIS B 1 50 ? -2.27 19.672 6.066 1 98.69 50 HIS B C 1
ATOM 1528 O O . HIS B 1 50 ? -1.609 18.859 6.707 1 98.69 50 HIS B O 1
ATOM 1534 N N . ALA B 1 51 ? -3.535 19.859 6.27 1 98.56 51 ALA B N 1
ATOM 1535 C CA . ALA B 1 51 ? -4.434 18.969 7.008 1 98.56 51 ALA B CA 1
ATOM 1536 C C . ALA B 1 51 ? -5.652 18.594 6.172 1 98.56 51 ALA B C 1
ATOM 1538 O O . ALA B 1 51 ? -5.875 19.172 5.102 1 98.56 51 ALA B O 1
ATOM 1539 N N . HIS B 1 52 ? -6.309 17.609 6.609 1 98.75 52 HIS B N 1
ATOM 1540 C CA . HIS B 1 52 ? -7.559 17.203 5.973 1 98.75 52 HIS B CA 1
ATOM 1541 C C . HIS B 1 52 ? -8.742 17.375 6.926 1 98.75 52 HIS B C 1
ATOM 1543 O O . HIS B 1 52 ? -8.594 17.188 8.133 1 98.75 52 HIS B O 1
ATOM 1549 N N . ARG B 1 53 ? -9.82 17.688 6.371 1 98.38 53 ARG B N 1
ATOM 1550 C CA . ARG B 1 53 ? -11.008 17.922 7.184 1 98.38 53 ARG B CA 1
ATOM 1551 C C . ARG B 1 53 ? -11.656 16.609 7.609 1 98.38 53 ARG B C 1
ATOM 1553 O O . ARG B 1 53 ? -12.227 16.516 8.695 1 98.38 53 ARG B O 1
ATOM 1560 N N . LYS B 1 54 ? -11.602 15.555 6.766 1 98.44 54 LYS B N 1
ATOM 1561 C CA . LYS B 1 54 ? -12.367 14.352 7.039 1 98.44 54 LYS B CA 1
ATOM 1562 C C . LYS B 1 54 ? -11.5 13.102 6.902 1 98.44 54 LYS B C 1
ATOM 1564 O O . LYS B 1 54 ? -11.789 12.07 7.512 1 98.44 54 LYS B O 1
ATOM 1569 N N . LEU B 1 55 ? -10.484 13.227 6.195 1 98.75 55 LEU B N 1
ATOM 1570 C CA . LEU B 1 55 ? -9.711 12.062 5.766 1 98.75 55 LEU B CA 1
ATOM 1571 C C . LEU B 1 55 ? -9 11.422 6.949 1 98.75 55 LEU B C 1
ATOM 1573 O O . LEU B 1 55 ? -8.422 12.117 7.785 1 98.75 55 LEU B O 1
ATOM 1577 N N . HIS B 1 56 ? -9.047 10.125 7.059 1 98.88 56 HIS B N 1
ATOM 1578 C CA . HIS B 1 56 ? -8.203 9.297 7.914 1 98.88 56 HIS B CA 1
ATOM 1579 C C . HIS B 1 56 ? -7.098 8.625 7.117 1 98.88 56 HIS B C 1
ATOM 1581 O O . HIS B 1 56 ? -7.328 8.156 6 1 98.88 56 HIS B O 1
ATOM 1587 N N . GLN B 1 57 ? -5.906 8.609 7.711 1 98.88 57 GLN B N 1
ATOM 1588 C CA . GLN B 1 57 ? -4.781 8.055 6.965 1 98.88 57 GLN B CA 1
ATOM 1589 C C . GLN B 1 57 ? -3.854 7.262 7.883 1 98.88 57 GLN B C 1
ATOM 1591 O O . GLN B 1 57 ? -3.799 7.516 9.086 1 98.88 57 GLN B O 1
ATOM 1596 N N . VAL B 1 58 ? -3.186 6.352 7.324 1 98.94 58 VAL B N 1
ATOM 1597 C CA . VAL B 1 58 ? -2.086 5.66 7.992 1 98.94 58 VAL B CA 1
ATOM 1598 C C . VAL B 1 58 ? -0.834 5.719 7.117 1 98.94 58 VAL B C 1
ATOM 1600 O O . VAL B 1 58 ? -0.875 5.355 5.941 1 98.94 5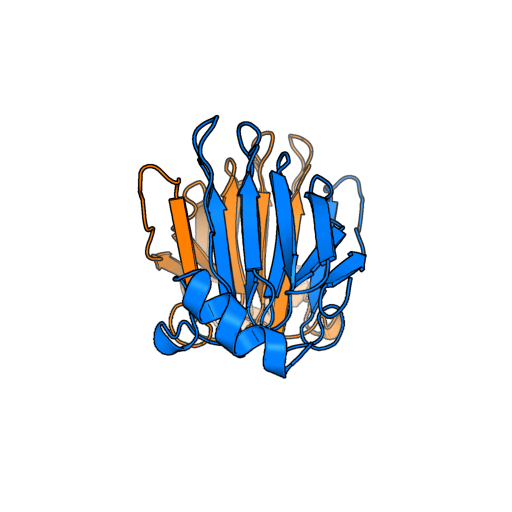8 VAL B O 1
ATOM 1603 N N . LEU B 1 59 ? 0.242 6.246 7.66 1 98.94 59 LEU B N 1
ATOM 1604 C CA . LEU B 1 59 ? 1.538 6.344 6.996 1 98.94 59 LEU B CA 1
ATOM 1605 C C . LEU B 1 59 ? 2.459 5.211 7.438 1 98.94 59 LEU B C 1
ATOM 1607 O O . LEU B 1 59 ? 2.576 4.926 8.633 1 98.94 59 LEU B O 1
ATOM 1611 N N . ILE B 1 60 ? 3.111 4.547 6.48 1 98.94 60 ILE B N 1
ATOM 1612 C CA . ILE B 1 60 ? 4.047 3.459 6.758 1 98.94 60 ILE B CA 1
ATOM 1613 C C . ILE B 1 60 ? 5.305 3.631 5.91 1 98.94 60 ILE B C 1
ATOM 1615 O O . ILE B 1 60 ? 5.223 3.732 4.684 1 98.94 60 ILE B O 1
ATOM 1619 N N . CYS B 1 61 ? 6.414 3.652 6.535 1 98.88 61 CYS B N 1
ATOM 1620 C CA . CYS B 1 61 ? 7.664 3.688 5.781 1 98.88 61 CYS B CA 1
ATOM 1621 C C . CYS B 1 61 ? 8.164 2.279 5.492 1 98.88 61 CYS B C 1
ATOM 1623 O O . CYS B 1 61 ? 8.594 1.567 6.402 1 98.88 61 CYS B O 1
ATOM 1625 N N . LEU B 1 62 ? 8.148 1.903 4.246 1 98.69 62 LEU B N 1
ATOM 1626 C CA . LEU B 1 62 ? 8.414 0.515 3.883 1 98.69 62 LEU B CA 1
ATOM 1627 C C . LEU B 1 62 ? 9.906 0.277 3.693 1 98.69 62 LEU B C 1
ATOM 1629 O O . LEU B 1 62 ? 10.367 -0.866 3.734 1 98.69 62 LEU B O 1
ATOM 1633 N N . ASN B 1 63 ? 10.617 1.256 3.389 1 97.69 63 ASN B N 1
ATOM 1634 C CA . ASN B 1 63 ? 12.062 1.256 3.232 1 97.69 63 ASN B CA 1
ATOM 1635 C C . ASN B 1 63 ? 12.68 2.58 3.682 1 97.69 63 ASN B C 1
ATOM 1637 O O . ASN B 1 63 ? 12.102 3.645 3.461 1 97.69 63 ASN B O 1
ATOM 1641 N N . GLY B 1 64 ? 13.867 2.533 4.332 1 97.19 64 GLY B N 1
ATOM 1642 C CA . GLY B 1 64 ? 14.5 3.752 4.812 1 97.19 64 GLY B CA 1
ATOM 1643 C C . GLY B 1 64 ? 13.812 4.336 6.035 1 97.19 64 GLY B C 1
ATOM 1644 O O . GLY B 1 64 ? 13.414 3.6 6.941 1 97.19 64 GLY B O 1
ATOM 1645 N N . SER B 1 65 ? 13.812 5.672 6.074 1 98.62 65 SER B N 1
ATOM 1646 C CA . SER B 1 65 ? 13.211 6.371 7.203 1 98.62 65 SER B CA 1
ATOM 1647 C C . SER B 1 65 ? 12.664 7.73 6.785 1 98.62 65 SER B C 1
ATOM 1649 O O . SER B 1 65 ? 13.109 8.305 5.789 1 98.62 65 SER B O 1
ATOM 1651 N N . VAL B 1 66 ? 11.711 8.18 7.52 1 98.81 66 VAL B N 1
ATOM 1652 C CA . VAL B 1 66 ? 11.133 9.508 7.332 1 98.81 66 VAL B CA 1
ATOM 1653 C C . VAL B 1 66 ? 10.656 10.055 8.68 1 98.81 66 VAL B C 1
ATOM 1655 O O . VAL B 1 66 ? 10.18 9.305 9.531 1 98.81 66 VAL B O 1
ATOM 1658 N N . LYS B 1 67 ? 10.875 11.344 8.883 1 98.94 67 LYS B N 1
ATOM 1659 C CA . LYS B 1 67 ? 10.336 12.023 10.055 1 98.94 67 LYS B CA 1
ATOM 1660 C C . LYS B 1 67 ? 9.016 12.711 9.727 1 98.94 67 LYS B C 1
ATOM 1662 O O . LYS B 1 67 ? 8.898 13.406 8.719 1 98.94 67 LYS B O 1
ATOM 1667 N N . ILE B 1 68 ? 8.016 12.445 10.555 1 98.88 68 ILE B N 1
ATOM 1668 C CA . ILE B 1 68 ? 6.715 13.078 10.414 1 98.88 68 ILE B CA 1
ATOM 1669 C C . ILE B 1 68 ? 6.461 14.016 11.594 1 98.88 68 ILE B C 1
ATOM 1671 O O . ILE B 1 68 ? 6.438 13.578 12.742 1 98.88 68 ILE B O 1
ATOM 1675 N N . LYS B 1 69 ? 6.305 15.242 11.289 1 98.75 69 LYS B N 1
ATOM 1676 C CA . LYS B 1 69 ? 5.875 16.219 12.289 1 98.75 69 LYS B CA 1
ATOM 1677 C C . LYS B 1 69 ? 4.367 16.453 12.211 1 98.75 69 LYS B C 1
ATOM 1679 O O . LYS B 1 69 ? 3.826 16.688 11.125 1 98.75 69 LYS B O 1
ATOM 1684 N N . VAL B 1 70 ? 3.74 16.344 13.398 1 98.62 70 VAL B N 1
ATOM 1685 C CA . VAL B 1 70 ? 2.293 16.531 13.422 1 98.62 70 VAL B CA 1
ATOM 1686 C C . VAL B 1 70 ? 1.925 17.562 14.492 1 98.62 70 VAL B C 1
ATOM 1688 O O . VAL B 1 70 ? 2.633 17.719 15.492 1 98.62 70 VAL B O 1
ATOM 1691 N N . LYS B 1 71 ? 0.786 18.203 14.211 1 97 71 LYS B N 1
ATOM 1692 C CA . LYS B 1 71 ? 0.352 19.188 15.195 1 97 71 LYS B CA 1
ATOM 1693 C C . LYS B 1 71 ? -1.16 19.391 15.148 1 97 71 LYS B C 1
ATOM 1695 O O . LYS B 1 71 ? -1.767 19.312 14.078 1 97 71 LYS B O 1
ATOM 1700 N N . ASN B 1 72 ? -1.701 19.562 16.297 1 97.19 72 ASN B N 1
ATOM 1701 C CA . 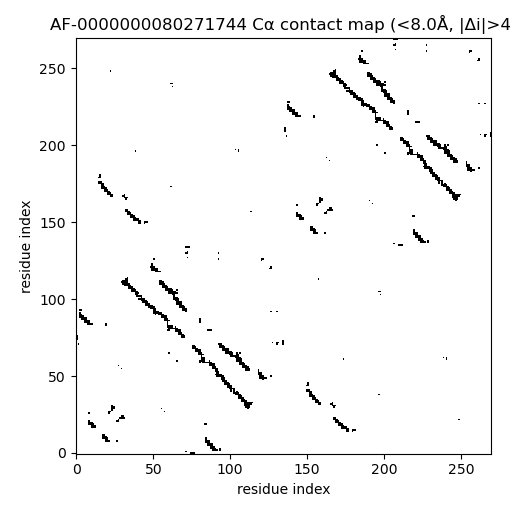ASN B 1 72 ? -3.006 20.203 16.422 1 97.19 72 ASN B CA 1
ATOM 1702 C C . ASN B 1 72 ? -2.896 21.578 17.078 1 97.19 72 ASN B C 1
ATOM 1704 O O . ASN B 1 72 ? -1.792 22.047 17.344 1 97.19 72 ASN B O 1
ATOM 1708 N N . PRO B 1 73 ? -4.004 22.312 17.281 1 96.69 73 PRO B N 1
ATOM 1709 C CA . PRO B 1 73 ? -3.893 23.672 17.797 1 96.69 73 PRO B CA 1
ATOM 1710 C C . PRO B 1 73 ? -3.246 23.734 19.188 1 96.69 73 PRO B C 1
ATOM 1712 O O . PRO B 1 73 ? -2.764 24.781 19.594 1 96.69 73 PRO B O 1
ATOM 1715 N N . LYS B 1 74 ? -3.102 22.609 19.844 1 95.38 74 LYS B N 1
ATOM 1716 C CA . LYS B 1 74 ? -2.719 22.641 21.25 1 95.38 74 LYS B CA 1
ATOM 1717 C C . LYS B 1 74 ? -1.367 21.969 21.469 1 95.38 74 LYS B C 1
ATOM 1719 O O . LYS B 1 74 ? -0.667 22.281 22.438 1 95.38 74 LYS B O 1
ATOM 1724 N N . GLU B 1 75 ? -1.067 21.109 20.656 1 95.5 75 GLU B N 1
ATOM 1725 C CA . GLU B 1 75 ? 0.147 20.328 20.891 1 95.5 75 GLU B CA 1
ATOM 1726 C C . GLU B 1 75 ? 0.774 19.891 19.578 1 95.5 75 GLU B C 1
ATOM 1728 O O . GLU B 1 75 ? 0.141 19.969 18.516 1 95.5 75 GLU B O 1
ATOM 1733 N N . GLU B 1 76 ? 2.049 19.531 19.641 1 96.81 76 GLU B N 1
ATOM 1734 C CA . GLU B 1 76 ? 2.805 19.016 18.516 1 96.81 76 GLU B CA 1
ATOM 1735 C C . GLU B 1 76 ? 3.619 17.781 18.906 1 96.81 76 GLU B C 1
ATOM 1737 O O . GLU B 1 76 ? 3.941 17.594 20.078 1 96.81 76 GLU B O 1
ATOM 1742 N N . SER B 1 77 ? 3.824 16.922 17.969 1 97.75 77 SER B N 1
ATOM 1743 C CA . SER B 1 77 ? 4.621 15.711 18.141 1 97.75 77 SER B CA 1
ATOM 1744 C C . SER B 1 77 ? 5.438 15.398 16.906 1 97.75 77 SER B C 1
ATOM 1746 O O . SER B 1 77 ? 5.168 15.938 15.82 1 97.75 77 SER B O 1
ATOM 1748 N N . GLU B 1 78 ? 6.461 14.578 17.109 1 98.31 78 GLU B N 1
ATOM 1749 C CA . GLU B 1 78 ? 7.281 14.094 16 1 98.31 78 GLU B CA 1
ATOM 1750 C C . GLU B 1 78 ? 7.477 12.586 16.078 1 98.31 78 GLU B C 1
ATOM 1752 O O . GLU B 1 78 ? 7.656 12.031 17.156 1 98.31 78 GLU B O 1
ATOM 1757 N N . PHE B 1 79 ? 7.461 11.953 14.961 1 98.62 79 PHE B N 1
ATOM 1758 C CA . PHE B 1 79 ? 7.652 10.516 14.859 1 98.62 79 PHE B CA 1
ATOM 1759 C C . PHE B 1 79 ? 8.68 10.172 13.789 1 98.62 79 PHE B C 1
ATOM 1761 O O . PHE B 1 79 ? 8.688 10.781 12.719 1 98.62 79 PHE B O 1
ATOM 1768 N N . ILE B 1 80 ? 9.508 9.242 14.078 1 98.81 80 ILE B N 1
ATOM 1769 C CA . ILE B 1 80 ? 10.375 8.664 13.055 1 98.81 80 ILE B CA 1
ATOM 1770 C C . ILE B 1 80 ? 9.805 7.32 12.609 1 98.81 80 ILE B C 1
ATOM 1772 O O . ILE B 1 80 ? 9.648 6.406 13.414 1 98.81 80 ILE B O 1
ATOM 1776 N N . LEU B 1 81 ? 9.461 7.219 11.383 1 98.81 81 LEU B N 1
ATOM 1777 C CA . LEU B 1 81 ? 9.031 5.957 10.797 1 98.81 81 LEU B CA 1
ATOM 1778 C C . LEU B 1 81 ? 10.188 5.262 10.094 1 98.81 81 LEU B C 1
ATOM 1780 O O . LEU B 1 81 ? 10.703 5.77 9.094 1 98.81 81 LEU B O 1
ATOM 1784 N N . ASP B 1 82 ? 10.578 4.176 10.609 1 98.5 82 ASP B N 1
ATOM 1785 C CA . ASP B 1 82 ? 11.711 3.441 10.047 1 98.5 82 ASP B CA 1
ATOM 1786 C C . ASP B 1 82 ? 11.508 1.934 10.188 1 98.5 82 ASP B C 1
ATOM 1788 O O . ASP B 1 82 ? 12.453 1.159 10.031 1 98.5 82 ASP B O 1
ATOM 1792 N N . ASN B 1 83 ? 10.367 1.566 10.609 1 98 83 ASN B N 1
ATOM 1793 C CA . ASN B 1 83 ? 9.945 0.183 10.797 1 98 83 ASN B CA 1
ATOM 1794 C C . ASN B 1 83 ? 8.648 -0.113 10.055 1 98 83 ASN B C 1
ATOM 1796 O O . ASN B 1 83 ? 7.598 0.446 10.383 1 98 83 ASN B O 1
ATOM 1800 N N . ALA B 1 84 ? 8.68 -1.048 9.109 1 98.06 84 ALA B N 1
ATOM 1801 C CA . ALA B 1 84 ? 7.566 -1.3 8.203 1 98.06 84 ALA B CA 1
ATOM 1802 C C . ALA B 1 84 ? 6.402 -1.962 8.938 1 98.06 84 ALA B C 1
ATOM 1804 O O . ALA B 1 84 ? 5.297 -2.062 8.398 1 98.06 84 ALA B O 1
ATOM 1805 N N . SER B 1 85 ? 6.676 -2.391 10.109 1 98.31 85 SER B N 1
ATOM 1806 C CA . SER B 1 85 ? 5.598 -3.004 10.875 1 98.31 85 SER B CA 1
ATOM 1807 C C . SER B 1 85 ? 4.914 -1.983 11.781 1 98.31 85 SER B C 1
ATOM 1809 O O . SER B 1 85 ? 4.094 -2.346 12.625 1 98.31 85 SER B O 1
ATOM 1811 N N . VAL B 1 86 ? 5.273 -0.756 11.641 1 98.69 86 VAL B N 1
ATOM 1812 C CA . VAL B 1 86 ? 4.684 0.324 12.422 1 98.69 86 VAL B CA 1
ATOM 1813 C C . VAL B 1 86 ? 4.074 1.367 11.492 1 98.69 86 VAL B C 1
ATOM 1815 O O . VAL B 1 86 ? 4.699 1.77 10.508 1 98.69 86 VAL B O 1
ATOM 1818 N N . GLY B 1 87 ? 2.885 1.74 11.758 1 98.81 87 GLY B N 1
ATOM 1819 C CA . GLY B 1 87 ? 2.215 2.803 11.023 1 98.81 87 GLY B CA 1
ATOM 1820 C C . GLY B 1 87 ? 1.825 3.979 11.906 1 98.81 87 GLY B C 1
ATOM 1821 O O . GLY B 1 87 ? 1.668 3.828 13.117 1 98.81 87 GLY B O 1
ATOM 1822 N N . LEU B 1 88 ? 1.723 5.102 11.344 1 98.94 88 LEU B N 1
ATOM 1823 C CA . LEU B 1 88 ? 1.237 6.293 12.031 1 98.94 88 LEU B CA 1
ATOM 1824 C C . LEU B 1 88 ? -0.157 6.672 11.547 1 98.94 88 LEU B C 1
ATOM 1826 O O . LEU B 1 88 ? -0.333 7.047 10.383 1 98.94 88 LEU B O 1
ATOM 1830 N N . TYR B 1 89 ? -1.078 6.555 12.398 1 98.88 89 TYR B N 1
ATOM 1831 C CA . TYR B 1 89 ? -2.434 7.008 12.117 1 98.88 89 TYR B CA 1
ATOM 1832 C C . TYR B 1 89 ? -2.549 8.523 12.281 1 98.88 89 TYR B C 1
ATOM 1834 O O . TYR B 1 89 ? -2.123 9.078 13.297 1 98.88 89 TYR B O 1
ATOM 1842 N N . ILE B 1 90 ? -3.08 9.172 11.32 1 98.69 90 ILE B N 1
ATOM 1843 C CA . ILE B 1 90 ? -3.359 10.602 11.336 1 98.69 90 ILE B CA 1
ATOM 1844 C C . ILE B 1 90 ? -4.832 10.844 11 1 98.69 90 ILE B C 1
ATOM 1846 O O . ILE B 1 90 ? -5.285 10.523 9.898 1 98.69 90 ILE B O 1
ATOM 1850 N N . GLY B 1 91 ? -5.551 11.422 11.898 1 98.31 91 GLY B N 1
ATOM 1851 C CA . GLY B 1 91 ? -6.965 11.703 11.688 1 98.31 91 GLY B CA 1
ATOM 1852 C C . GLY B 1 91 ? -7.227 13.117 11.203 1 98.31 91 GLY B C 1
ATOM 1853 O O . GLY B 1 91 ? -6.289 13.852 10.883 1 98.31 91 GLY B O 1
ATOM 1854 N N . PRO B 1 92 ? -8.539 13.461 11.125 1 98.31 92 PRO B N 1
ATOM 1855 C CA . PRO B 1 92 ? -8.914 14.789 10.633 1 98.31 92 PRO B CA 1
ATOM 1856 C C . PRO B 1 92 ? -8.344 15.922 11.477 1 98.31 92 PRO B C 1
ATOM 1858 O O . PRO B 1 92 ? -8.195 15.773 12.695 1 98.31 92 PRO B O 1
ATOM 1861 N N . TYR B 1 93 ? -7.926 16.984 10.844 1 98.38 93 TYR B N 1
ATOM 1862 C CA . TYR B 1 93 ? -7.512 18.25 11.43 1 98.38 93 TYR B CA 1
ATOM 1863 C C . TYR B 1 93 ? -6.172 18.109 12.141 1 98.38 93 TYR B C 1
ATOM 1865 O O . TYR B 1 93 ? -5.902 18.828 13.109 1 98.38 93 TYR B O 1
ATOM 1873 N N . ILE B 1 94 ? -5.402 17.203 11.758 1 98.5 94 ILE B N 1
ATOM 1874 C CA . ILE B 1 94 ? -3.998 17.141 12.148 1 98.5 94 ILE B CA 1
ATOM 1875 C C . ILE B 1 94 ? -3.125 17.703 11.023 1 98.5 94 ILE B C 1
ATOM 1877 O O . ILE B 1 94 ? -3.172 17.203 9.891 1 98.5 94 ILE B O 1
ATOM 1881 N N . TRP B 1 95 ? -2.426 18.75 11.297 1 98.56 95 TRP B N 1
ATOM 1882 C CA . TRP B 1 95 ? -1.456 19.297 10.352 1 98.56 95 TRP B CA 1
ATOM 1883 C C . TRP B 1 95 ? -0.198 18.438 10.305 1 98.56 95 TRP B C 1
ATOM 1885 O O . TRP B 1 95 ? 0.289 17.969 11.336 1 98.56 95 TRP B O 1
ATOM 1895 N N . ARG B 1 96 ? 0.342 18.172 9.102 1 98.38 96 ARG B N 1
ATOM 1896 C CA . ARG B 1 96 ? 1.5 17.281 9.062 1 98.38 96 ARG B CA 1
ATOM 1897 C C . ARG B 1 96 ? 2.576 17.828 8.125 1 98.38 96 ARG B C 1
ATOM 1899 O O . ARG B 1 96 ? 2.273 18.562 7.184 1 98.38 96 ARG B O 1
ATOM 1906 N N . GLN B 1 97 ? 3.74 17.516 8.445 1 98.25 97 GLN B N 1
ATOM 1907 C CA . GLN B 1 97 ? 4.945 17.766 7.664 1 98.25 97 GLN B CA 1
ATOM 1908 C C . GLN B 1 97 ? 5.828 16.516 7.609 1 98.25 97 GLN B C 1
ATOM 1910 O O . GLN B 1 97 ? 6.039 15.859 8.625 1 98.25 97 GLN B O 1
ATOM 1915 N N . MET B 1 98 ? 6.258 16.156 6.395 1 98.69 98 MET B N 1
ATOM 1916 C CA . MET B 1 98 ? 7.18 15.047 6.191 1 98.69 98 MET B CA 1
ATOM 1917 C C . MET B 1 98 ? 8.578 15.555 5.859 1 98.69 98 MET B C 1
ATOM 1919 O O . MET B 1 98 ? 8.758 16.312 4.914 1 98.69 98 MET B O 1
ATOM 1923 N N . CYS B 1 99 ? 9.523 15.125 6.59 1 98.31 99 CYS B N 1
ATOM 1924 C CA . CYS B 1 99 ? 10.875 15.641 6.395 1 98.31 99 CYS B CA 1
ATOM 1925 C C . CYS B 1 99 ? 11.914 14.57 6.707 1 98.31 99 CYS B C 1
ATOM 1927 O O . CYS B 1 99 ? 11.578 13.477 7.148 1 98.31 99 CYS B O 1
ATOM 1929 N N . ASP B 1 100 ? 13.125 14.852 6.281 1 98.38 100 ASP B N 1
ATOM 1930 C CA . ASP B 1 100 ? 14.281 14 6.555 1 98.38 100 ASP B CA 1
ATOM 1931 C C . ASP B 1 100 ? 14.102 12.617 5.934 1 98.38 100 ASP B C 1
ATOM 1933 O O . ASP B 1 100 ? 14.305 11.602 6.605 1 98.38 100 ASP B O 1
ATOM 1937 N N . PHE B 1 101 ? 13.641 12.562 4.746 1 98.44 101 PHE B N 1
ATOM 1938 C CA . PHE B 1 101 ? 13.633 11.312 4 1 98.44 101 PHE B CA 1
ATOM 1939 C C . PHE B 1 101 ? 15.047 10.781 3.816 1 98.44 101 PHE B C 1
ATOM 1941 O O . PHE B 1 101 ? 15.938 11.5 3.346 1 98.44 101 PHE B O 1
ATOM 1948 N N . SER B 1 102 ? 15.219 9.562 4.199 1 97.88 102 SER B N 1
ATOM 1949 C CA . SER B 1 102 ? 16.5 8.945 3.887 1 97.88 102 SER B CA 1
ATOM 1950 C C . SER B 1 102 ? 16.594 8.562 2.412 1 97.88 102 SER B C 1
ATOM 1952 O O . SER B 1 102 ? 15.578 8.547 1.709 1 97.88 102 SER B O 1
ATOM 1954 N N . GLU B 1 103 ? 17.812 8.266 1.947 1 95.38 103 GLU B N 1
ATOM 1955 C CA . GLU B 1 103 ? 17.984 7.785 0.581 1 95.38 103 GLU B CA 1
ATOM 1956 C C . GLU B 1 103 ? 17.25 6.465 0.372 1 95.38 103 GLU B C 1
ATOM 1958 O O . GLU B 1 103 ? 17.344 5.551 1.193 1 95.38 103 GLU B O 1
ATOM 1963 N N . GLY B 1 104 ? 16.422 6.422 -0.661 1 94.31 104 GLY B N 1
ATOM 1964 C CA . GLY B 1 104 ? 15.734 5.188 -1 1 94.31 104 GLY B CA 1
ATOM 1965 C C . GLY B 1 104 ? 14.469 4.977 -0.19 1 94.31 104 GLY B C 1
ATOM 1966 O O . GLY B 1 104 ? 13.852 3.912 -0.262 1 94.31 104 GLY B O 1
ATOM 1967 N N . ALA B 1 105 ? 14.055 6.043 0.576 1 97.69 105 ALA B N 1
ATOM 1968 C CA . ALA B 1 105 ? 12.859 5.918 1.405 1 97.69 105 ALA B CA 1
ATOM 1969 C C . ALA B 1 105 ? 11.625 5.66 0.549 1 97.69 105 ALA B C 1
ATOM 1971 O O . ALA B 1 105 ? 11.477 6.234 -0.532 1 97.69 105 ALA B O 1
ATOM 1972 N N . VAL B 1 106 ? 10.789 4.754 1.026 1 98.56 106 VAL B N 1
ATOM 1973 C CA . VAL B 1 106 ? 9.492 4.461 0.43 1 98.56 106 VAL B CA 1
ATOM 1974 C C . VAL B 1 106 ? 8.391 4.656 1.471 1 98.56 106 VAL B C 1
ATOM 1976 O O . VAL B 1 106 ? 8.289 3.881 2.424 1 98.56 106 VAL B O 1
ATOM 1979 N N . LEU B 1 107 ? 7.586 5.691 1.261 1 98.88 107 LEU B N 1
ATOM 1980 C CA . LEU B 1 107 ? 6.492 5.973 2.184 1 98.88 107 LEU B CA 1
ATOM 1981 C C . LEU B 1 107 ? 5.148 5.598 1.563 1 98.88 107 LEU B C 1
ATOM 1983 O O . LEU B 1 107 ? 4.77 6.133 0.519 1 98.88 107 LEU B O 1
ATOM 1987 N N . LEU B 1 108 ? 4.465 4.672 2.197 1 98.94 108 LEU B N 1
ATOM 1988 C CA . LEU B 1 108 ? 3.129 4.242 1.804 1 98.94 108 LEU B CA 1
ATOM 1989 C C . LEU B 1 108 ? 2.068 4.906 2.676 1 98.94 108 LEU B C 1
ATOM 1991 O O . LEU B 1 108 ? 2.229 5 3.895 1 98.94 108 LEU B O 1
ATOM 1995 N N . VAL B 1 109 ? 1.036 5.395 2.049 1 98.94 109 VAL B N 1
ATOM 1996 C CA . VAL B 1 109 ? -0.068 5.992 2.793 1 98.94 109 VAL B CA 1
ATOM 1997 C C . VAL B 1 109 ? -1.376 5.297 2.422 1 98.94 109 VAL B C 1
ATOM 1999 O O . VAL B 1 109 ? -1.679 5.117 1.24 1 98.94 109 VAL B O 1
ATOM 2002 N N . LEU B 1 110 ? -2.092 4.801 3.393 1 98.94 110 LEU B N 1
ATOM 2003 C CA . LEU B 1 110 ? -3.459 4.309 3.256 1 98.94 110 LEU B CA 1
ATOM 2004 C C . LEU B 1 110 ? -4.465 5.41 3.576 1 98.94 110 LEU B C 1
ATOM 2006 O O . LEU B 1 110 ? -4.32 6.117 4.574 1 98.94 110 LEU B O 1
ATOM 2010 N N . ALA B 1 111 ? -5.469 5.566 2.752 1 98.94 111 ALA B N 1
ATOM 2011 C CA . ALA B 1 111 ? -6.418 6.664 2.918 1 98.94 111 ALA B CA 1
ATOM 2012 C C . ALA B 1 111 ? -7.852 6.152 2.947 1 98.94 111 ALA B C 1
ATOM 2014 O O . ALA B 1 111 ? -8.219 5.258 2.182 1 98.94 111 ALA B O 1
ATOM 2015 N N . SER B 1 112 ? -8.672 6.789 3.703 1 98.88 112 SER B N 1
ATOM 2016 C CA . SER B 1 112 ? -10.039 6.352 3.971 1 98.88 112 SER B CA 1
ATOM 2017 C C . SER B 1 112 ? -10.992 6.809 2.871 1 98.88 112 SER B C 1
ATOM 2019 O O . SER B 1 112 ? -12.156 6.391 2.834 1 98.88 112 SER B O 1
ATOM 2021 N N . ASP B 1 113 ? -10.539 7.652 2.004 1 98.81 113 ASP B N 1
ATOM 2022 C CA . ASP B 1 113 ? -11.43 8.203 0.985 1 98.81 113 ASP B CA 1
ATOM 2023 C C . ASP B 1 113 ? -10.672 8.492 -0.307 1 98.81 113 ASP B C 1
ATOM 2025 O O . ASP B 1 113 ? -9.438 8.414 -0.343 1 98.81 113 ASP B O 1
ATOM 2029 N N . TYR B 1 114 ? -11.43 8.719 -1.356 1 98.81 114 TYR B N 1
ATOM 2030 C CA . TYR B 1 114 ? -10.875 9.164 -2.631 1 98.81 114 TYR B CA 1
ATOM 2031 C C . TYR B 1 114 ? -10.266 10.555 -2.506 1 98.81 114 TYR B C 1
ATOM 2033 O O . TYR B 1 114 ? -10.516 11.266 -1.525 1 98.81 114 TYR B O 1
ATOM 2041 N N . TYR B 1 115 ? -9.453 10.883 -3.502 1 98.69 115 TYR B N 1
ATOM 2042 C CA . TYR B 1 115 ? -8.906 12.234 -3.525 1 98.69 115 TYR B CA 1
ATOM 2043 C C . TYR B 1 115 ? -10.023 13.266 -3.664 1 98.69 115 TYR B C 1
ATOM 2045 O O . TYR B 1 115 ? -10.867 13.156 -4.555 1 98.69 115 TYR B O 1
ATOM 2053 N N . ASN B 1 116 ? -10.039 14.18 -2.783 1 98.56 116 ASN B N 1
ATOM 2054 C CA . ASN B 1 116 ? -10.945 15.312 -2.807 1 98.56 116 ASN B CA 1
ATOM 2055 C C . ASN B 1 116 ? -10.25 16.594 -2.365 1 98.56 116 ASN B C 1
ATOM 2057 O O . ASN B 1 116 ? -10.047 16.828 -1.17 1 98.56 116 ASN B O 1
ATOM 2061 N N . GLU B 1 117 ? -9.922 17.453 -3.314 1 98.06 117 GLU B N 1
ATOM 2062 C CA . GLU B 1 117 ? -9.172 18.688 -3.035 1 98.06 117 GLU B CA 1
ATOM 2063 C C . GLU B 1 117 ? -9.883 19.531 -1.986 1 98.06 117 GLU B C 1
ATOM 2065 O O . GLU B 1 117 ? -9.234 20.219 -1.193 1 98.06 117 GLU B O 1
ATOM 2070 N N . ASN B 1 118 ? -11.164 19.438 -1.937 1 98.31 118 ASN B N 1
ATOM 2071 C CA . ASN B 1 118 ? -11.93 20.266 -1.006 1 98.31 118 ASN B CA 1
ATOM 2072 C C . ASN B 1 118 ? -11.742 19.797 0.437 1 98.31 118 ASN B C 1
ATOM 2074 O O . ASN B 1 118 ? -12.109 20.516 1.373 1 98.31 118 ASN B O 1
ATOM 2078 N N . ASP B 1 119 ? -11.203 18.719 0.589 1 98.69 119 ASP B N 1
ATOM 2079 C CA . ASP B 1 119 ? -10.961 18.172 1.922 1 98.69 119 ASP B CA 1
ATOM 2080 C C . ASP B 1 119 ? -9.68 18.75 2.521 1 98.69 119 ASP B C 1
ATOM 2082 O O . ASP B 1 119 ? -9.445 18.641 3.729 1 98.69 119 ASP B O 1
ATOM 2086 N N . TYR B 1 120 ? -8.828 19.375 1.718 1 98.62 120 TYR B N 1
ATOM 2087 C CA . TYR B 1 120 ? -7.52 19.875 2.121 1 98.62 120 TYR B CA 1
ATOM 2088 C C . TYR B 1 120 ? -7.641 21.25 2.768 1 98.62 120 TYR B C 1
ATOM 2090 O O . TYR B 1 120 ? -8.406 22.109 2.303 1 98.62 120 TYR B O 1
ATOM 2098 N N . ILE B 1 121 ? -6.898 21.422 3.812 1 98.56 121 ILE B N 1
ATOM 2099 C CA . ILE B 1 121 ? -6.605 22.75 4.348 1 98.56 121 ILE B CA 1
ATOM 2100 C C . ILE B 1 121 ? -5.117 23.062 4.18 1 98.56 121 ILE B C 1
ATOM 2102 O O . ILE B 1 121 ? -4.281 22.516 4.898 1 98.56 121 ILE B O 1
ATOM 2106 N N . ARG B 1 122 ? -4.766 23.984 3.324 1 98.06 122 ARG B N 1
ATOM 2107 C CA . ARG B 1 122 ? -3.373 24.172 2.936 1 98.06 122 ARG B CA 1
ATOM 2108 C C . ARG B 1 122 ? -2.826 25.484 3.506 1 98.06 122 ARG B C 1
ATOM 2110 O O . ARG B 1 122 ? -1.616 25.719 3.49 1 98.06 122 ARG B O 1
ATOM 2117 N N . ASN B 1 123 ? -3.744 26.344 3.92 1 98.25 123 ASN B N 1
ATOM 2118 C CA . ASN B 1 123 ? -3.363 27.578 4.586 1 98.25 123 ASN B CA 1
ATOM 2119 C C . ASN B 1 123 ? -3.367 27.422 6.105 1 98.25 123 ASN B C 1
ATOM 2121 O O . ASN B 1 123 ? -4.402 27.125 6.699 1 98.25 123 ASN B O 1
ATOM 2125 N N . PHE B 1 124 ? -2.234 27.703 6.695 1 97.88 124 PHE B N 1
ATOM 2126 C CA . PHE B 1 124 ? -2.08 27.422 8.117 1 97.88 124 PHE B CA 1
ATOM 2127 C C . PHE B 1 124 ? -3.01 28.312 8.945 1 97.88 124 PHE B C 1
ATOM 2129 O O . PHE B 1 124 ? -3.553 27.859 9.961 1 97.88 124 PHE B O 1
ATOM 2136 N N . ASP B 1 125 ? -3.217 29.516 8.578 1 97.81 125 ASP B N 1
ATOM 2137 C CA . ASP B 1 125 ? -4.121 30.406 9.305 1 97.81 125 ASP B CA 1
ATOM 2138 C C . ASP B 1 125 ? -5.555 29.875 9.266 1 97.81 125 ASP B C 1
ATOM 2140 O O . ASP B 1 125 ? -6.25 29.875 10.289 1 97.81 125 ASP B O 1
ATOM 2144 N N . PHE B 1 126 ? -5.934 29.453 8.07 1 98 126 PHE B N 1
ATOM 2145 C CA . PHE B 1 126 ? -7.266 28.875 7.93 1 98 126 PHE B CA 1
ATOM 2146 C C . PHE B 1 126 ? -7.387 27.594 8.75 1 98 126 PHE B C 1
ATOM 2148 O O . PHE B 1 126 ? -8.414 27.359 9.383 1 98 126 PHE B O 1
ATOM 2155 N N . TYR B 1 127 ? -6.34 26.891 8.711 1 98.56 127 TYR B N 1
ATOM 2156 C CA . TYR B 1 127 ? -6.301 25.672 9.508 1 98.56 127 TYR B CA 1
ATOM 2157 C C . TYR B 1 127 ? -6.516 25.984 10.984 1 98.56 127 TYR B C 1
ATOM 2159 O O . TYR B 1 127 ? -7.363 25.375 11.641 1 98.56 127 TYR B O 1
ATOM 2167 N N . MET B 1 128 ? -5.75 26.922 11.516 1 97.88 128 MET B N 1
ATOM 2168 C CA . MET B 1 128 ? -5.82 27.25 12.938 1 97.88 128 MET B CA 1
ATOM 2169 C C . MET B 1 128 ? -7.207 27.766 13.305 1 97.88 128 MET B C 1
ATOM 2171 O O . MET B 1 128 ? -7.73 27.438 14.367 1 97.88 128 MET B O 1
ATOM 2175 N N . GLN B 1 129 ? -7.844 28.438 12.445 1 97.94 129 GLN B N 1
ATOM 2176 C CA . GLN B 1 129 ? -9.18 28.969 12.68 1 97.94 129 GLN B CA 1
ATOM 2177 C C . GLN B 1 129 ? -10.219 27.844 12.758 1 97.94 129 GLN B C 1
ATOM 2179 O O . GLN B 1 129 ? -11.109 27.875 13.609 1 97.94 129 GLN B O 1
ATOM 2184 N N . GLU B 1 130 ? -10.047 26.906 11.898 1 97.94 130 GLU B N 1
ATOM 2185 C CA . GLU B 1 130 ? -11.016 25.812 11.836 1 97.94 130 GLU B CA 1
ATOM 2186 C C . GLU B 1 130 ? -10.758 24.781 12.938 1 97.94 130 GLU B C 1
ATOM 2188 O O . GLU B 1 130 ? -11.688 24.359 13.625 1 97.94 130 GLU B O 1
ATOM 2193 N N . ALA B 1 131 ? -9.5 24.469 13.156 1 97.5 131 ALA B N 1
ATOM 2194 C CA . ALA B 1 131 ? -9.125 23.344 14.008 1 97.5 131 ALA B CA 1
ATOM 2195 C C . ALA B 1 131 ? -9.312 23.688 15.484 1 97.5 131 ALA B C 1
ATOM 2197 O O . ALA B 1 131 ? -9.578 22.797 16.297 1 97.5 131 ALA B O 1
ATOM 2198 N N . VAL B 1 132 ? -9.227 24.938 15.844 1 96.75 132 VAL B N 1
ATOM 2199 C CA . VAL B 1 132 ?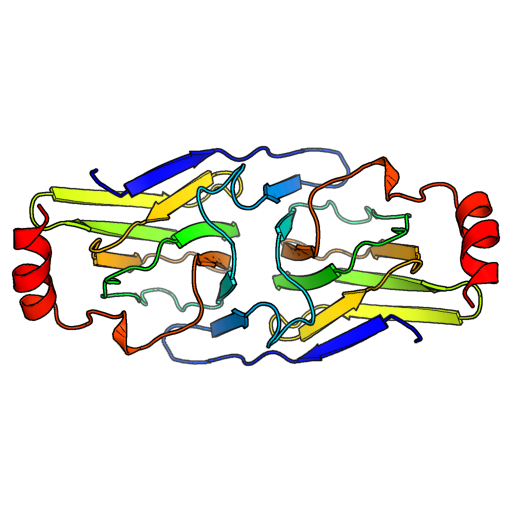 -9.359 25.344 17.234 1 96.75 132 VAL B CA 1
ATOM 2200 C C . VAL B 1 132 ? -10.773 25.047 17.734 1 96.75 132 VAL B C 1
ATOM 2202 O O . VAL B 1 132 ? -10.977 24.812 18.922 1 96.75 132 VAL B O 1
ATOM 2205 N N . LYS B 1 133 ? -11.727 25.016 16.812 1 95.25 133 LYS B N 1
ATOM 2206 C CA . LYS B 1 133 ? -13.117 24.734 17.172 1 95.25 133 LYS B CA 1
ATOM 2207 C C . LYS B 1 133 ? -13.297 23.266 17.562 1 95.25 133 LYS B C 1
ATOM 2209 O O . LYS B 1 133 ? -14.266 22.922 18.25 1 95.25 133 LYS B O 1
ATOM 2214 N N . ARG B 1 134 ? -12.461 22.453 17.156 1 91.31 134 ARG B N 1
ATOM 2215 C CA . ARG B 1 134 ? -12.531 21.031 17.422 1 91.31 134 ARG B CA 1
ATOM 2216 C C . ARG B 1 134 ? -11.695 20.656 18.641 1 91.31 134 ARG B C 1
ATOM 2218 O O . ARG B 1 134 ? -12 19.688 19.328 1 91.31 134 ARG B O 1
ATOM 2225 N N . TYR B 1 135 ? -10.648 21.453 18.844 1 90.44 135 TYR B N 1
ATOM 2226 C CA . TYR B 1 135 ? -9.727 21.125 19.922 1 90.44 135 TYR B CA 1
ATOM 2227 C C . TYR B 1 135 ? -9.891 22.078 21.094 1 90.44 135 TYR B C 1
ATOM 2229 O O . TYR B 1 135 ? -9.977 23.297 20.906 1 90.44 135 TYR B O 1
#

InterPro domains:
  IPR008894 Sugar 3,4-ketoisomerase QdtA, cupin domain [PF05523] (3-130)
  IPR008894 Sugar 3,4-ketoisomerase QdtA, cupin domain [cd20292] (6-122)
  IPR011051 RmlC-like cupin domain superfamily [SSF51182] (4-128)
  IPR014710 RmlC-like jelly roll fold [G3DSA:2.60.120.10] (2-134)

Foldseek 3Di:
DPQKDKFFFDWDQDPVGIDTDDDDCPRHNADQPDKDKDWDDDAPDKDFQKFFAFKKKKKAWPAFKKKKWKDALPDIDIDIHHDRRMIMIHGGLIGMMIHRGDHGIMMMMGMRDDDDPVRMDRDVVVSNVVRVVVD/DPQKDKFFFDWDQDPVGIDTDDDDCPRHNADQPDKDKDWDDDAPDKDFQKFFAFKKKKKAKPAFKKKKWKDALPDIDIDIHHDRRMIMIHGGLIGMMIHRGDHGIMMMMGMRDDDDPVRMDRDVVVSNVVRVVVD